Protein AF-A0A1Y2HEI2-F1 (afdb_monomer_lite)

Organism: NCBI:txid765915

Secondary structure (DSSP, 8-state):
-BTT-EEEEE---TTS----S-EEEEEEETTT--EEEEEEES-SHHHHSEEEEEPPSS-EEEEEEEEEEEE-TT-TTS-EEEEEEEEEEEB----------------PPPPPPPPPPPPPPPPPP-------------------TT---TTSSGGGS---TT-EEEPGGGSEEEEE-TTS-EEEEEPPTTEEEEEETTEEEEEE-

Sequence (205 aa):
MQAGSSVTLGFEIGNGARHVGPCTAQLVDLSTGRTQDIGSEADCVNKRDAMTVKLPSQTCTNCVIKVKVTATHLGASNPEFYDSCMDVNISGGSGGGNGGGNGGGGSNPAPAPPTAPTPTQQPPANPGRQARPTPTNAAPQRPGRDQLDGSNGDANGPCQVGQMKCGPGGNSILMCDPSNKFVSIPTAGGTKCVPNGNSVAINSA

Radius of gyration: 26.56 Å; chains: 1; bounding box: 42×46×87 Å

pLDDT: mean 77.69, std 18.61, range [39.88, 98.25]

Foldseek 3Di:
DEAQDKDKDAADPPPPDQQFAKKWKWKAQPVVRDIDTFDIDGGCRVPHSIDIGTHHLDWGAWIKIKMWGFRQPVHPVDTDIDIDIDTDTYDHRPPDPPDDDDDDDDDDPDDDPDDPPDPDPDDPDPPDPPPPPDPPPPDPDPQPPPQPQLCDDCQAPFADAQQWHAHPPQQWIWGQHPVRGTDTHGDPPQWGFDDDRRDTDIDRD

Structure (mmCIF, N/CA/C/O backbone):
data_AF-A0A1Y2HEI2-F1
#
_entry.id   AF-A0A1Y2HEI2-F1
#
loop_
_atom_site.group_PDB
_atom_site.id
_atom_site.type_symbol
_atom_site.label_atom_id
_atom_site.label_alt_id
_atom_site.label_comp_id
_atom_site.label_asym_id
_atom_site.label_entity_id
_atom_site.label_seq_id
_atom_site.pdbx_PDB_ins_code
_atom_site.Cartn_x
_atom_site.Cartn_y
_atom_site.Cartn_z
_atom_site.occupancy
_atom_site.B_iso_or_equiv
_atom_site.auth_seq_id
_atom_site.auth_comp_id
_atom_site.auth_asym_id
_atom_site.auth_atom_id
_atom_site.pdbx_PDB_model_num
ATOM 1 N N . MET A 1 1 ? -6.653 -6.516 14.518 1.00 92.12 1 MET A N 1
ATOM 2 C CA . MET A 1 1 ? -5.386 -5.957 15.044 1.00 92.12 1 MET A CA 1
ATOM 3 C C . MET A 1 1 ? -5.665 -5.164 16.310 1.00 92.12 1 MET A C 1
ATOM 5 O O . MET A 1 1 ? -6.792 -4.718 16.477 1.00 92.12 1 MET A O 1
ATOM 9 N N . GLN A 1 2 ? -4.690 -5.014 17.211 1.00 94.00 2 GLN A N 1
ATOM 10 C CA . GLN A 1 2 ? -4.893 -4.301 18.478 1.00 94.00 2 GLN A CA 1
ATOM 11 C C . GLN A 1 2 ? -4.412 -2.848 18.377 1.00 94.00 2 GLN A C 1
ATOM 13 O O . GLN A 1 2 ? -3.333 -2.581 17.847 1.00 94.00 2 GLN A O 1
ATOM 18 N N . ALA A 1 3 ? -5.196 -1.908 18.891 1.00 94.88 3 ALA A N 1
ATOM 19 C CA . ALA A 1 3 ? -4.820 -0.503 18.950 1.00 94.88 3 ALA A CA 1
ATOM 20 C C . ALA A 1 3 ? -3.524 -0.310 19.761 1.00 94.88 3 ALA A C 1
ATOM 22 O O . ALA A 1 3 ? -3.296 -0.986 20.764 1.00 94.88 3 ALA A O 1
ATOM 23 N N . GLY A 1 4 ? -2.651 0.591 19.309 1.00 93.56 4 GLY A N 1
ATOM 24 C CA . GLY A 1 4 ? -1.355 0.872 19.936 1.00 93.56 4 GLY A CA 1
ATOM 25 C C . GLY A 1 4 ? -0.272 -0.194 19.721 1.00 93.56 4 GLY A C 1
ATOM 26 O O . GLY A 1 4 ? 0.878 0.040 20.101 1.00 93.56 4 GLY A O 1
ATOM 27 N N . SER A 1 5 ? -0.610 -1.342 19.120 1.00 94.94 5 SER A N 1
ATOM 28 C CA . SER A 1 5 ? 0.351 -2.412 18.829 1.00 94.94 5 SER A CA 1
ATOM 29 C C . SER A 1 5 ? 1.255 -2.075 17.638 1.00 94.94 5 SER A C 1
ATOM 31 O O . SER A 1 5 ? 0.950 -1.199 16.829 1.00 94.94 5 SER A O 1
ATOM 33 N N . SER A 1 6 ? 2.392 -2.768 17.541 1.00 96.50 6 SER A N 1
ATOM 34 C CA . SER A 1 6 ? 3.245 -2.734 16.348 1.00 96.50 6 SER A CA 1
ATOM 35 C C . SER A 1 6 ? 2.937 -3.928 15.453 1.00 96.50 6 SER A C 1
ATOM 37 O O . SER A 1 6 ? 2.730 -5.033 15.954 1.00 96.50 6 SER A O 1
ATOM 39 N N . VAL A 1 7 ? 2.919 -3.707 14.142 1.00 95.31 7 VAL A N 1
ATOM 40 C CA . VAL A 1 7 ? 2.633 -4.736 13.138 1.00 95.31 7 VAL A CA 1
ATOM 41 C C . VAL A 1 7 ? 3.706 -4.687 12.064 1.00 95.31 7 VAL A C 1
ATOM 43 O O . VAL A 1 7 ? 4.100 -3.607 11.631 1.00 95.31 7 VAL A O 1
ATOM 46 N N . THR A 1 8 ? 4.181 -5.852 11.635 1.00 95.12 8 THR A N 1
ATOM 47 C CA . THR A 1 8 ? 5.112 -5.972 10.513 1.00 95.12 8 THR A CA 1
ATOM 48 C C . THR A 1 8 ? 4.333 -6.240 9.231 1.00 95.12 8 THR A C 1
ATOM 50 O O . THR A 1 8 ? 3.602 -7.223 9.139 1.00 95.12 8 THR A O 1
ATOM 53 N N . LEU A 1 9 ? 4.485 -5.350 8.256 1.00 92.62 9 LEU A N 1
ATOM 54 C CA . LEU A 1 9 ? 3.917 -5.449 6.919 1.00 92.62 9 LEU A CA 1
ATOM 55 C C . LEU A 1 9 ? 4.975 -6.083 6.019 1.00 92.62 9 LEU A C 1
ATOM 57 O O . LEU A 1 9 ? 6.057 -5.518 5.888 1.00 92.62 9 LEU A O 1
ATOM 61 N N . GLY A 1 10 ? 4.690 -7.260 5.467 1.00 90.19 10 GLY A N 1
ATOM 62 C CA . GLY A 1 10 ? 5.556 -7.919 4.489 1.00 90.19 10 GLY A CA 1
ATOM 63 C C . GLY A 1 10 ? 5.216 -7.477 3.070 1.00 90.19 10 GLY A C 1
ATOM 64 O O . GLY A 1 10 ? 4.048 -7.225 2.764 1.00 90.19 10 GLY A O 1
ATOM 65 N N . PHE A 1 11 ? 6.227 -7.405 2.213 1.00 82.44 11 PHE A N 1
ATOM 66 C CA . PHE A 1 11 ? 6.099 -7.026 0.812 1.00 82.44 11 PHE A CA 1
ATOM 67 C C . PHE A 1 11 ? 6.675 -8.125 -0.073 1.00 82.44 11 PHE A C 1
ATOM 69 O O . PHE A 1 11 ? 7.705 -8.712 0.237 1.00 82.44 11 PHE A O 1
ATOM 76 N N . GLU A 1 12 ? 6.031 -8.368 -1.207 1.00 83.25 12 GLU A N 1
ATOM 77 C CA . GLU A 1 12 ? 6.597 -9.169 -2.286 1.00 83.25 12 GLU A CA 1
ATOM 78 C C . GLU A 1 12 ? 6.472 -8.359 -3.572 1.00 83.25 12 GLU A C 1
ATOM 80 O O . GLU A 1 12 ? 5.366 -8.029 -4.001 1.00 83.25 12 GLU A O 1
ATOM 85 N N . ILE A 1 13 ? 7.606 -8.009 -4.179 1.00 78.50 13 ILE A N 1
ATOM 86 C CA . ILE A 1 13 ? 7.626 -7.312 -5.466 1.00 78.50 13 ILE A CA 1
ATOM 87 C C . ILE A 1 13 ? 8.076 -8.330 -6.518 1.00 78.50 13 ILE A C 1
ATOM 89 O O . ILE A 1 13 ? 9.247 -8.699 -6.612 1.00 78.50 13 ILE A O 1
ATOM 93 N N . GLY A 1 14 ? 7.090 -8.858 -7.249 1.00 65.56 14 GLY A N 1
ATOM 94 C CA . GLY A 1 14 ? 7.108 -10.164 -7.924 1.00 65.56 14 GLY A CA 1
ATOM 95 C C . GLY A 1 14 ? 8.047 -10.364 -9.120 1.00 65.56 14 GLY A C 1
ATOM 96 O O . GLY A 1 14 ? 7.835 -11.295 -9.892 1.00 65.56 14 GLY A O 1
ATOM 97 N N . ASN A 1 15 ? 9.072 -9.534 -9.315 1.00 71.62 15 ASN A N 1
ATOM 98 C CA . ASN A 1 15 ? 10.046 -9.707 -10.401 1.00 71.62 15 ASN A CA 1
ATOM 99 C C . ASN A 1 15 ? 11.456 -10.092 -9.918 1.00 71.62 15 ASN A C 1
ATOM 101 O O . ASN A 1 15 ? 12.364 -10.216 -10.739 1.00 71.62 15 ASN A O 1
ATOM 105 N N . GLY A 1 16 ? 11.661 -10.262 -8.605 1.00 70.75 16 GLY A N 1
ATOM 106 C CA . GLY A 1 16 ? 12.977 -10.560 -8.028 1.00 70.75 16 GLY A CA 1
ATOM 107 C C . GLY A 1 16 ? 13.996 -9.421 -8.167 1.00 70.75 16 GLY A C 1
ATOM 108 O O . GLY A 1 16 ? 15.160 -9.596 -7.802 1.00 70.75 16 GLY A O 1
ATOM 109 N N . ALA A 1 17 ? 13.583 -8.258 -8.682 1.00 77.81 17 ALA A N 1
ATOM 110 C CA . ALA A 1 17 ? 14.411 -7.066 -8.721 1.00 77.81 17 ALA A CA 1
ATOM 111 C C . ALA A 1 17 ? 14.367 -6.351 -7.366 1.00 77.81 17 ALA A C 1
ATOM 113 O O . ALA A 1 17 ? 13.370 -6.378 -6.643 1.00 77.81 17 ALA A O 1
ATOM 114 N N . ARG A 1 18 ? 15.473 -5.691 -7.015 1.00 81.75 18 ARG A N 1
ATOM 115 C CA . ARG A 1 18 ? 15.560 -4.889 -5.793 1.00 81.75 18 ARG A CA 1
ATOM 116 C C . ARG A 1 18 ? 14.990 -3.499 -6.041 1.00 81.75 18 ARG A C 1
ATOM 118 O O . ARG A 1 18 ? 15.674 -2.616 -6.553 1.00 81.75 18 ARG A O 1
ATOM 125 N N . HIS A 1 19 ? 13.749 -3.306 -5.622 1.00 87.38 19 HIS A N 1
ATOM 126 C CA . HIS A 1 19 ? 13.023 -2.038 -5.713 1.00 87.38 19 HIS A CA 1
ATOM 127 C C . HIS A 1 19 ? 13.369 -1.104 -4.562 1.00 87.38 19 HIS A C 1
ATOM 129 O O . HIS A 1 19 ? 12.552 -0.808 -3.696 1.00 87.38 19 HIS A O 1
ATOM 135 N N . VAL A 1 20 ? 14.628 -0.677 -4.534 1.00 88.56 20 VAL A N 1
ATOM 136 C CA . VAL A 1 20 ? 15.168 0.134 -3.440 1.00 88.56 20 VAL A CA 1
ATOM 137 C C . VAL A 1 20 ? 14.554 1.531 -3.458 1.00 88.56 20 VAL A C 1
ATOM 139 O O . VAL A 1 20 ? 14.492 2.176 -4.510 1.00 88.56 20 VAL A O 1
ATOM 142 N N . GLY A 1 21 ? 14.109 2.005 -2.298 1.00 89.88 21 GLY A N 1
ATOM 143 C CA . GLY A 1 21 ? 13.563 3.349 -2.154 1.00 89.88 21 GLY A CA 1
ATOM 144 C C . GLY A 1 21 ? 12.663 3.524 -0.932 1.00 89.88 21 GLY A C 1
ATOM 145 O O . GLY A 1 21 ? 12.351 2.549 -0.240 1.00 89.88 21 GLY A O 1
ATOM 146 N N . PRO A 1 22 ? 12.258 4.773 -0.640 1.00 93.50 22 PRO A N 1
ATOM 147 C CA . PRO A 1 22 ? 11.463 5.078 0.534 1.00 93.50 22 PRO A CA 1
ATOM 148 C C . PRO A 1 22 ? 10.070 4.471 0.446 1.00 93.50 22 PRO A C 1
ATOM 150 O O . PRO A 1 22 ? 9.469 4.360 -0.629 1.00 93.50 22 PRO A O 1
ATOM 153 N N . CYS A 1 23 ? 9.527 4.157 1.615 1.00 93.94 23 CYS A N 1
ATOM 154 C CA . CYS A 1 23 ? 8.161 3.700 1.746 1.00 93.94 23 CYS A CA 1
ATOM 155 C C . CYS A 1 23 ? 7.449 4.332 2.931 1.00 93.94 23 CYS A C 1
ATOM 157 O O . CYS A 1 23 ? 8.047 4.691 3.950 1.00 93.94 23 CYS A O 1
ATOM 159 N N . THR A 1 24 ? 6.142 4.481 2.768 1.00 97.19 24 THR A N 1
ATOM 160 C CA . THR A 1 24 ? 5.248 5.068 3.759 1.00 97.19 24 THR A CA 1
ATOM 161 C C . THR A 1 24 ? 4.041 4.171 3.954 1.00 97.19 24 THR A C 1
ATOM 163 O O . THR A 1 24 ? 3.585 3.501 3.027 1.00 97.19 24 THR A O 1
ATOM 166 N N . ALA A 1 25 ? 3.522 4.166 5.175 1.00 97.62 25 ALA A N 1
ATOM 167 C CA . ALA A 1 25 ? 2.299 3.472 5.525 1.00 97.62 25 ALA A CA 1
ATOM 168 C C . ALA A 1 25 ? 1.323 4.458 6.162 1.00 97.62 25 ALA A C 1
ATOM 170 O O . ALA A 1 25 ? 1.680 5.204 7.079 1.00 97.62 25 ALA A O 1
ATOM 171 N N . GLN A 1 26 ? 0.084 4.433 5.688 1.00 98.25 26 GLN A N 1
ATOM 172 C CA . GLN A 1 26 ? -1.004 5.277 6.157 1.00 98.25 26 GLN A CA 1
ATOM 173 C C . GLN A 1 26 ? -2.185 4.410 6.572 1.00 98.25 26 GLN A C 1
ATOM 175 O O . GLN A 1 26 ? -2.515 3.441 5.894 1.00 98.25 26 GLN A O 1
ATOM 180 N N . LEU A 1 27 ? -2.843 4.772 7.665 1.00 97.81 27 LEU A N 1
ATOM 181 C CA . LEU A 1 27 ? -4.156 4.258 8.017 1.00 97.81 27 LEU A CA 1
ATOM 182 C C . LEU A 1 27 ? -5.216 5.215 7.473 1.00 97.81 27 LEU A C 1
ATOM 184 O O . LEU A 1 27 ? -5.178 6.410 7.766 1.00 97.81 27 LEU A O 1
ATOM 188 N N . VAL A 1 28 ? -6.162 4.687 6.709 1.00 97.88 28 VAL A N 1
ATOM 189 C CA . VAL A 1 28 ? -7.292 5.421 6.142 1.00 97.88 28 VAL A CA 1
ATOM 190 C C . VAL A 1 28 ? -8.569 4.895 6.780 1.00 97.88 28 VAL A C 1
ATOM 192 O O . VAL A 1 28 ? -8.894 3.722 6.621 1.00 97.88 28 VAL A O 1
ATOM 195 N N . ASP A 1 29 ? -9.294 5.747 7.494 1.00 96.38 29 ASP A N 1
ATOM 196 C CA . ASP A 1 29 ? -10.636 5.443 7.991 1.00 96.38 29 ASP A CA 1
ATOM 197 C C . ASP A 1 29 ? -11.652 5.719 6.882 1.00 96.38 29 ASP A C 1
ATOM 199 O O . ASP A 1 29 ? -11.895 6.872 6.518 1.00 96.38 29 ASP A O 1
ATOM 203 N N . LEU A 1 30 ? -12.254 4.659 6.341 1.00 94.94 30 LEU A N 1
ATOM 204 C CA . LEU A 1 30 ? -13.176 4.762 5.211 1.00 94.94 30 LEU A CA 1
ATOM 205 C C . LEU A 1 30 ? -14.514 5.407 5.589 1.00 94.94 30 LEU A C 1
ATOM 207 O O . LEU A 1 30 ? -15.228 5.883 4.709 1.00 94.94 30 LEU A O 1
ATOM 211 N N . SER A 1 31 ? -14.865 5.439 6.877 1.00 94.06 31 SER A N 1
ATOM 212 C CA . SER A 1 31 ? -16.112 6.059 7.338 1.00 94.06 31 SER A CA 1
ATOM 213 C C . SER A 1 31 ? -16.012 7.581 7.422 1.00 94.06 31 SER A C 1
ATOM 215 O O . SER A 1 31 ? -16.990 8.282 7.169 1.00 94.06 31 SER A O 1
ATOM 217 N N . THR A 1 32 ? -14.824 8.095 7.748 1.00 94.75 32 THR A N 1
ATOM 218 C CA . THR A 1 32 ? -14.583 9.534 7.928 1.00 94.75 32 THR A CA 1
ATOM 219 C C . THR A 1 32 ? -13.730 10.154 6.822 1.00 94.75 32 THR A C 1
ATOM 221 O O . THR A 1 32 ? -13.628 11.378 6.747 1.00 94.75 32 THR A O 1
ATOM 224 N N . GLY A 1 33 ? -13.085 9.339 5.982 1.00 94.12 33 GLY A N 1
ATOM 225 C CA . GLY A 1 33 ? -12.102 9.774 4.986 1.00 94.12 33 GLY A CA 1
ATOM 226 C C . GLY A 1 33 ? -10.779 10.256 5.593 1.00 94.12 33 GLY A C 1
ATOM 227 O O . GLY A 1 33 ? -9.919 10.776 4.879 1.00 94.12 33 GLY A O 1
ATOM 228 N N . ARG A 1 34 ? -10.593 10.124 6.913 1.00 95.38 34 ARG A N 1
ATOM 229 C CA . ARG A 1 34 ? -9.382 10.590 7.594 1.00 95.38 34 ARG A CA 1
ATOM 230 C C . ARG A 1 34 ? -8.211 9.673 7.280 1.00 95.38 34 ARG A C 1
ATOM 232 O O . ARG A 1 34 ? -8.332 8.455 7.329 1.00 95.38 34 ARG A O 1
ATOM 239 N N . THR A 1 35 ? -7.059 10.283 7.026 1.00 97.38 35 THR A N 1
ATOM 240 C CA . THR A 1 35 ? -5.793 9.581 6.807 1.00 97.38 35 THR A CA 1
ATOM 241 C C . THR A 1 35 ? -4.815 9.927 7.923 1.00 97.38 35 THR A C 1
ATOM 243 O O . THR A 1 35 ? -4.758 11.076 8.367 1.00 97.38 35 THR A O 1
ATOM 246 N N . GLN A 1 36 ? -4.054 8.939 8.381 1.00 97.19 36 GLN A N 1
ATOM 247 C CA . GLN A 1 36 ? -3.021 9.094 9.396 1.00 97.19 36 GLN A CA 1
ATOM 248 C C . GLN A 1 36 ? -1.764 8.324 8.993 1.00 97.19 36 GLN A C 1
ATOM 250 O O . GLN A 1 36 ? -1.833 7.125 8.741 1.00 97.19 36 GLN A O 1
ATOM 255 N N . ASP A 1 37 ? -0.607 8.982 9.007 1.00 97.69 37 ASP A N 1
ATOM 256 C CA . ASP A 1 37 ? 0.677 8.305 8.827 1.00 97.69 37 ASP A CA 1
ATOM 257 C C . ASP A 1 37 ? 0.976 7.410 10.040 1.00 97.69 37 ASP A C 1
ATOM 259 O O . ASP A 1 37 ? 0.932 7.856 11.191 1.00 97.69 37 ASP A O 1
ATOM 263 N N . ILE A 1 38 ? 1.272 6.136 9.781 1.00 97.19 38 ILE A N 1
ATOM 264 C CA . ILE A 1 38 ? 1.560 5.121 10.813 1.00 97.19 38 ILE A CA 1
ATOM 265 C C . ILE A 1 38 ? 2.993 4.580 10.734 1.00 97.19 38 ILE A C 1
ATOM 267 O O . ILE A 1 38 ? 3.427 3.818 11.603 1.00 97.19 38 ILE A O 1
ATOM 271 N N . GLY A 1 39 ? 3.750 4.996 9.718 1.00 96.44 39 GLY A N 1
ATOM 272 C CA . GLY A 1 39 ? 5.181 4.752 9.631 1.00 96.44 39 GLY A CA 1
ATOM 273 C C . GLY A 1 39 ? 5.790 5.220 8.315 1.00 96.44 39 GLY A C 1
ATOM 274 O O . GLY A 1 39 ? 5.103 5.383 7.305 1.00 96.44 39 GLY A O 1
ATOM 275 N N . SER A 1 40 ? 7.109 5.376 8.327 1.00 96.00 40 SER A N 1
ATOM 276 C CA . SER A 1 40 ? 7.923 5.620 7.137 1.00 96.00 40 SER A CA 1
ATOM 277 C C . SER A 1 40 ? 9.294 4.980 7.302 1.00 96.00 40 SER A C 1
ATOM 279 O O . SER A 1 40 ? 9.884 5.073 8.381 1.00 96.00 40 SER A O 1
ATOM 281 N N . GLU A 1 41 ? 9.832 4.406 6.234 1.00 93.75 41 GLU A N 1
ATOM 282 C CA . GLU A 1 41 ? 11.221 3.959 6.173 1.00 93.75 41 GLU A CA 1
ATOM 283 C C . GLU A 1 41 ? 11.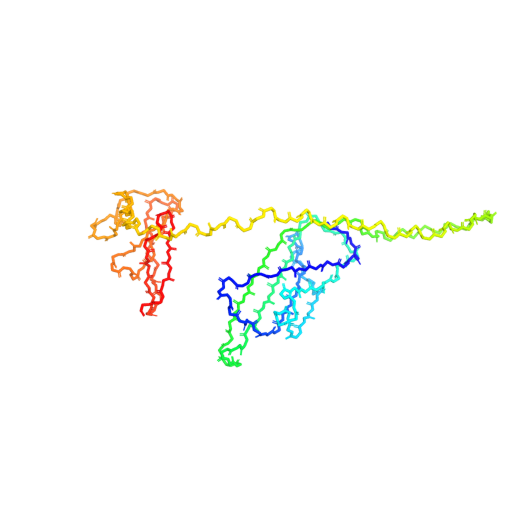901 4.526 4.928 1.00 93.75 41 GLU A C 1
ATOM 285 O O . GLU A 1 41 ? 11.290 4.658 3.870 1.00 93.75 41 GLU A O 1
ATOM 290 N N . ALA A 1 42 ? 13.190 4.852 5.046 1.00 92.12 42 ALA A N 1
ATOM 291 C CA . ALA A 1 42 ? 13.982 5.300 3.901 1.00 92.12 42 ALA A CA 1
ATOM 292 C C . ALA A 1 42 ? 14.201 4.181 2.868 1.00 92.12 42 ALA A C 1
ATOM 294 O O . ALA A 1 42 ? 14.455 4.479 1.706 1.00 92.12 42 ALA A O 1
ATOM 295 N N . ASP A 1 43 ? 14.124 2.917 3.305 1.00 89.56 43 ASP A N 1
ATOM 296 C CA . ASP A 1 43 ? 14.307 1.733 2.468 1.00 89.56 43 ASP A CA 1
ATOM 297 C C . ASP A 1 43 ? 13.771 0.469 3.167 1.00 89.56 43 ASP A C 1
ATOM 299 O O . ASP A 1 43 ? 14.475 -0.139 3.982 1.00 89.56 43 ASP A O 1
ATOM 303 N N . CYS A 1 44 ? 12.522 0.082 2.885 1.00 84.56 44 CYS A N 1
ATOM 304 C CA . CYS A 1 44 ? 11.933 -1.147 3.445 1.00 84.56 44 CYS A CA 1
ATOM 305 C C . CYS A 1 44 ? 12.153 -2.395 2.582 1.00 84.56 44 CYS A C 1
ATOM 307 O O . CYS A 1 44 ? 11.914 -3.508 3.055 1.00 84.56 44 CYS A O 1
ATOM 309 N N . VAL A 1 45 ? 12.642 -2.239 1.349 1.00 82.94 45 VAL A N 1
ATOM 310 C CA . VAL A 1 45 ? 12.894 -3.373 0.448 1.00 82.94 45 VAL A CA 1
ATOM 311 C C . VAL A 1 45 ? 14.284 -3.952 0.714 1.00 82.94 45 VAL A C 1
ATOM 313 O O . VAL A 1 45 ? 14.419 -5.147 0.951 1.00 82.94 45 VAL A O 1
ATOM 316 N N . ASN A 1 46 ? 15.335 -3.128 0.826 1.00 75.50 46 ASN A N 1
ATOM 317 C CA . ASN A 1 46 ? 16.686 -3.664 1.053 1.00 75.50 46 ASN A CA 1
ATOM 318 C C . ASN A 1 46 ? 16.892 -4.304 2.425 1.00 75.50 46 ASN A C 1
ATOM 320 O O . ASN A 1 46 ? 17.818 -5.104 2.584 1.00 75.50 46 ASN A O 1
ATOM 324 N N . LYS A 1 47 ? 16.109 -3.908 3.434 1.00 68.00 47 LYS A N 1
ATOM 325 C CA . LYS A 1 47 ? 16.340 -4.375 4.799 1.00 68.00 47 LYS A CA 1
ATOM 326 C C . LYS A 1 47 ? 15.812 -5.783 5.011 1.00 68.00 47 LYS A C 1
ATOM 328 O O . LYS A 1 47 ? 16.570 -6.598 5.536 1.00 68.00 47 LYS A O 1
ATOM 333 N N . ARG A 1 48 ? 14.537 -6.047 4.697 1.00 70.19 48 ARG A N 1
ATOM 334 C CA . ARG A 1 48 ? 13.845 -7.301 5.067 1.00 70.19 48 ARG A CA 1
ATOM 335 C C . ARG A 1 48 ? 12.612 -7.631 4.215 1.00 70.19 48 ARG A C 1
ATOM 337 O O . ARG A 1 48 ? 11.839 -8.478 4.650 1.00 70.19 48 ARG A O 1
ATOM 344 N N . ASP A 1 49 ? 12.384 -6.937 3.096 1.00 82.25 49 ASP A N 1
ATOM 345 C CA . ASP A 1 49 ? 11.096 -6.976 2.379 1.00 82.25 49 ASP A CA 1
ATOM 346 C C . ASP A 1 49 ? 9.901 -6.768 3.332 1.00 82.25 49 ASP A C 1
ATOM 348 O O . ASP A 1 49 ? 8.846 -7.389 3.218 1.00 82.25 49 ASP A O 1
ATOM 352 N N . ALA A 1 50 ? 10.099 -5.931 4.355 1.00 88.56 50 ALA A N 1
ATOM 353 C CA . ALA A 1 50 ? 9.139 -5.737 5.425 1.00 88.56 50 ALA A CA 1
ATOM 354 C C . ALA A 1 50 ? 9.357 -4.408 6.150 1.00 88.56 50 ALA A C 1
ATOM 356 O O . ALA A 1 50 ? 10.485 -3.930 6.273 1.00 88.56 50 ALA A O 1
ATOM 357 N N . MET A 1 51 ? 8.274 -3.855 6.691 1.00 91.25 51 MET A N 1
ATOM 358 C CA . MET A 1 51 ? 8.254 -2.604 7.451 1.00 91.25 51 MET A CA 1
ATOM 359 C C . MET A 1 51 ? 7.448 -2.791 8.729 1.00 91.25 51 MET A C 1
ATOM 361 O O . MET A 1 51 ? 6.343 -3.330 8.695 1.00 91.25 51 MET A O 1
ATOM 365 N N . THR A 1 52 ? 7.969 -2.329 9.865 1.00 93.75 52 THR A N 1
ATOM 366 C CA . THR A 1 52 ? 7.203 -2.349 11.123 1.00 93.75 52 THR A CA 1
ATOM 367 C C . THR A 1 52 ? 6.548 -0.998 11.367 1.00 93.75 52 THR A C 1
ATOM 369 O O . THR A 1 52 ? 7.225 0.024 11.432 1.00 93.75 52 THR A O 1
ATOM 372 N N . VAL A 1 53 ? 5.228 -0.997 11.535 1.00 95.81 53 VAL A N 1
ATOM 373 C CA . VAL A 1 53 ? 4.416 0.203 11.770 1.00 95.81 53 VAL A CA 1
ATOM 374 C C . VAL A 1 53 ? 3.768 0.152 13.144 1.00 95.81 53 VAL A C 1
ATOM 376 O O . VAL A 1 53 ? 3.436 -0.928 13.638 1.00 95.81 53 VAL A O 1
ATOM 379 N N . LYS A 1 54 ? 3.555 1.317 13.762 1.00 96.06 54 LYS A N 1
ATOM 380 C CA . LYS A 1 54 ? 2.820 1.417 15.027 1.00 96.06 54 LYS A CA 1
ATOM 381 C C . LYS A 1 54 ? 1.389 1.843 14.740 1.00 96.06 54 LYS A C 1
ATOM 383 O O . LYS A 1 54 ? 1.152 2.937 14.234 1.00 96.06 54 LYS A O 1
ATOM 388 N N . LEU A 1 55 ? 0.434 0.988 15.091 1.00 95.88 55 LEU A N 1
ATOM 389 C CA . LEU A 1 55 ? -0.977 1.311 14.952 1.00 95.88 55 LEU A CA 1
ATOM 390 C C . LEU A 1 55 ? -1.381 2.392 15.963 1.00 95.88 55 LEU A C 1
ATOM 392 O O . LEU A 1 55 ? -0.883 2.398 17.096 1.00 95.88 55 LEU A O 1
ATOM 396 N N . PRO A 1 56 ? -2.305 3.291 15.593 1.00 94.12 56 PRO A N 1
ATOM 397 C CA . PRO A 1 56 ? -2.841 4.260 16.531 1.00 94.12 56 PRO A CA 1
ATOM 398 C C . PRO A 1 56 ? -3.540 3.582 17.712 1.00 94.12 56 PRO A C 1
ATOM 400 O O . PRO A 1 56 ? -3.991 2.440 17.629 1.00 94.12 56 PRO A O 1
ATOM 403 N N . SER A 1 57 ? -3.676 4.313 18.819 1.00 93.19 57 SER A N 1
ATOM 404 C CA . SER A 1 57 ? -4.454 3.873 19.983 1.00 93.19 57 SER A CA 1
ATOM 405 C C . SER A 1 57 ? -5.972 3.956 19.772 1.00 93.19 57 SER A C 1
ATOM 407 O O . SER A 1 57 ? -6.722 3.529 20.646 1.00 93.19 57 SER A O 1
ATOM 409 N N . GLN A 1 58 ? -6.439 4.486 18.637 1.00 88.38 58 GLN A N 1
ATOM 410 C CA . GLN A 1 58 ? -7.859 4.530 18.295 1.00 88.38 58 GLN A CA 1
ATOM 411 C C . GLN A 1 58 ? -8.330 3.204 17.682 1.00 88.38 58 GLN A C 1
ATOM 413 O O . GLN A 1 58 ? -7.588 2.528 16.970 1.00 88.38 58 GLN A O 1
ATOM 418 N N . THR A 1 59 ? -9.584 2.837 17.947 1.00 91.00 59 THR A N 1
ATOM 419 C CA . THR A 1 59 ? -10.251 1.728 17.255 1.00 91.00 59 THR A CA 1
ATOM 420 C C . THR A 1 59 ? -10.698 2.144 15.863 1.00 91.00 59 THR A C 1
ATOM 422 O O . THR A 1 59 ? -11.128 3.280 15.673 1.00 91.00 59 THR A O 1
ATOM 425 N N . CYS A 1 60 ? -10.689 1.203 14.926 1.00 90.44 60 CYS A N 1
ATOM 426 C CA . CYS A 1 60 ? -11.260 1.393 13.603 1.00 90.44 60 CYS A CA 1
ATOM 427 C C . CYS A 1 60 ? -11.863 0.093 13.069 1.00 90.44 60 CYS A C 1
ATOM 429 O O . CYS A 1 60 ? -11.180 -0.926 13.019 1.00 90.44 60 CYS A O 1
ATOM 431 N N . THR A 1 61 ? -13.129 0.127 12.660 1.00 92.75 61 THR A N 1
ATOM 432 C CA . THR A 1 61 ? -13.881 -1.056 12.195 1.00 92.75 61 THR A CA 1
ATOM 433 C C . THR A 1 61 ? -14.009 -1.134 10.673 1.00 92.75 61 THR A C 1
ATOM 435 O O . THR A 1 61 ? -14.565 -2.094 10.158 1.00 92.75 61 THR A O 1
ATOM 438 N N . ASN A 1 62 ? -13.570 -0.098 9.957 1.00 94.88 62 ASN A N 1
ATOM 439 C CA . ASN A 1 62 ? -13.594 -0.041 8.499 1.00 94.88 62 ASN A CA 1
ATOM 440 C C . ASN A 1 62 ? -12.416 0.812 8.013 1.00 94.88 62 ASN A C 1
ATOM 442 O O . ASN A 1 62 ? -12.590 1.944 7.557 1.00 94.88 62 ASN A O 1
ATOM 446 N N . CYS A 1 63 ? -11.205 0.300 8.231 1.00 97.25 63 CYS A N 1
ATOM 447 C CA . CYS A 1 63 ? -9.977 0.985 7.861 1.00 97.25 63 CYS A CA 1
ATOM 448 C C . CYS A 1 63 ? -9.219 0.241 6.773 1.00 97.25 63 CYS A C 1
ATOM 450 O O . CYS A 1 63 ? -9.302 -0.978 6.662 1.00 97.25 63 CYS A O 1
ATOM 452 N N . VAL A 1 64 ? -8.383 0.985 6.059 1.00 97.94 64 VAL A N 1
ATOM 453 C CA . VAL A 1 64 ? -7.394 0.453 5.127 1.00 97.94 64 VAL A CA 1
ATOM 454 C C . VAL A 1 64 ? -6.009 0.885 5.577 1.00 97.94 64 VAL A C 1
ATOM 456 O O . VAL A 1 64 ? -5.785 2.062 5.854 1.00 97.94 64 VAL A O 1
ATOM 459 N N . ILE A 1 65 ? -5.059 -0.043 5.629 1.00 97.62 65 ILE A N 1
ATOM 460 C CA . ILE A 1 65 ? -3.641 0.317 5.633 1.00 97.62 65 ILE A CA 1
ATOM 461 C C . ILE A 1 65 ? -3.200 0.441 4.181 1.00 97.62 65 ILE A C 1
ATOM 463 O O . ILE A 1 65 ? -3.167 -0.551 3.453 1.00 97.62 65 ILE A O 1
ATOM 467 N N . LYS A 1 66 ? -2.862 1.661 3.771 1.00 97.44 66 LYS A N 1
ATOM 468 C CA . LYS A 1 66 ? -2.246 1.955 2.482 1.00 97.44 66 LYS A CA 1
ATOM 469 C C . LYS A 1 66 ? -0.733 1.979 2.652 1.00 97.44 66 LYS A C 1
ATOM 471 O O . LYS A 1 66 ? -0.220 2.767 3.443 1.00 97.44 66 LYS A O 1
ATOM 476 N N . VAL A 1 67 ? -0.023 1.163 1.885 1.00 95.75 67 VAL A N 1
ATOM 477 C CA . VAL A 1 67 ? 1.436 1.215 1.778 1.00 95.75 67 VAL A CA 1
ATOM 478 C C . VAL A 1 67 ? 1.819 1.728 0.403 1.00 95.75 67 VAL A C 1
ATOM 480 O O . VAL A 1 67 ? 1.247 1.302 -0.600 1.00 95.75 67 VAL A O 1
ATOM 483 N N . LYS A 1 68 ? 2.794 2.633 0.374 1.00 95.31 68 LYS A N 1
ATOM 484 C CA . LYS A 1 68 ? 3.403 3.160 -0.841 1.00 95.31 68 LYS A CA 1
ATOM 485 C C . LYS A 1 68 ? 4.902 2.909 -0.813 1.00 95.31 68 LYS A C 1
ATOM 487 O O . LYS A 1 68 ? 5.552 3.242 0.175 1.00 95.31 68 LYS A O 1
ATOM 492 N N . VAL A 1 69 ? 5.450 2.398 -1.908 1.00 93.31 69 VAL A N 1
ATOM 493 C CA . VAL A 1 69 ? 6.892 2.286 -2.160 1.00 93.31 69 VAL A CA 1
ATOM 494 C C . VAL A 1 69 ? 7.227 3.136 -3.379 1.00 93.31 69 VAL A C 1
ATOM 496 O O . VAL A 1 69 ? 6.569 3.041 -4.416 1.00 93.31 69 VAL A O 1
ATOM 499 N N . THR A 1 70 ? 8.237 3.992 -3.249 1.00 94.38 70 THR A N 1
ATOM 500 C CA . THR A 1 70 ? 8.777 4.784 -4.363 1.00 94.38 70 THR A CA 1
ATOM 501 C C . THR A 1 70 ? 10.161 4.251 -4.690 1.00 94.38 70 THR A C 1
ATOM 503 O O . THR A 1 70 ? 11.134 4.644 -4.054 1.00 94.38 70 THR A O 1
ATOM 506 N N . ALA A 1 71 ? 10.256 3.328 -5.642 1.00 92.50 71 ALA A N 1
ATOM 507 C CA . ALA A 1 71 ? 11.523 2.707 -5.997 1.00 92.50 71 ALA A CA 1
ATOM 508 C C . ALA A 1 71 ? 12.304 3.607 -6.961 1.00 92.50 71 ALA A C 1
ATOM 510 O O . ALA A 1 71 ? 11.805 3.995 -8.014 1.00 92.50 71 ALA A O 1
ATOM 511 N N . THR A 1 72 ? 13.548 3.932 -6.619 1.00 91.69 72 THR A N 1
ATOM 512 C CA . THR A 1 72 ? 14.395 4.859 -7.392 1.00 91.69 72 THR A CA 1
ATOM 513 C C . THR A 1 72 ? 15.588 4.158 -8.036 1.00 91.69 72 THR A C 1
ATOM 515 O O . THR A 1 72 ? 16.577 4.802 -8.384 1.00 91.69 72 THR A O 1
ATOM 518 N N . HIS A 1 73 ? 15.531 2.832 -8.181 1.00 86.06 73 HIS A N 1
ATOM 519 C CA . HIS A 1 73 ? 16.643 2.026 -8.688 1.00 86.06 73 HIS A CA 1
ATOM 520 C C . HIS A 1 73 ? 16.969 2.296 -10.171 1.00 86.06 73 HIS A C 1
ATOM 522 O O . HIS A 1 73 ? 18.099 2.073 -10.597 1.00 86.06 73 HIS A O 1
ATOM 528 N N . LEU A 1 74 ? 16.012 2.837 -10.936 1.00 87.50 74 LEU A N 1
ATOM 529 C CA . LEU A 1 74 ? 16.199 3.313 -12.313 1.00 87.50 74 LEU A CA 1
ATOM 530 C C . LEU A 1 74 ? 16.657 4.785 -12.394 1.00 87.50 74 LEU A C 1
ATOM 532 O O . LEU A 1 74 ? 16.906 5.295 -13.485 1.00 87.50 74 LEU A O 1
ATOM 536 N N . GLY A 1 75 ? 16.780 5.469 -11.252 1.00 88.50 75 GLY A N 1
ATOM 537 C CA . GLY A 1 75 ? 17.148 6.880 -11.139 1.00 88.50 75 GLY A CA 1
ATOM 538 C C . GLY A 1 75 ? 16.066 7.735 -10.470 1.00 88.50 75 GLY A C 1
ATOM 539 O O . GLY A 1 75 ? 14.876 7.436 -10.527 1.00 88.50 75 GLY A O 1
ATOM 540 N N . ALA A 1 76 ? 16.475 8.845 -9.847 1.00 88.69 76 ALA A N 1
ATOM 541 C CA . ALA A 1 76 ? 15.565 9.745 -9.126 1.00 88.69 76 ALA A CA 1
ATOM 542 C C . ALA A 1 76 ? 14.548 10.462 -10.038 1.00 88.69 76 ALA A C 1
ATOM 544 O O . ALA A 1 76 ? 13.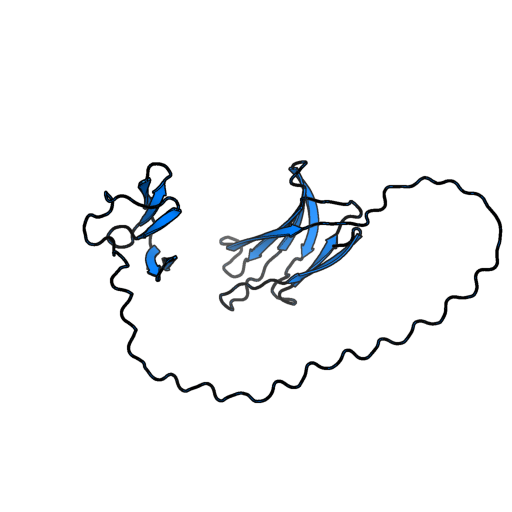486 10.868 -9.577 1.00 88.69 76 ALA A O 1
ATOM 545 N N . SER A 1 77 ? 14.867 10.618 -11.325 1.00 94.69 77 SER A N 1
ATOM 546 C CA . SER A 1 77 ? 13.990 11.225 -12.333 1.00 94.69 77 SER A CA 1
ATOM 547 C C . SER A 1 77 ? 13.022 10.237 -12.991 1.00 94.69 77 SER A C 1
ATOM 549 O O . SER A 1 77 ? 12.156 10.670 -13.744 1.00 94.69 77 SER A O 1
ATOM 551 N N . ASN A 1 78 ? 13.159 8.934 -12.726 1.00 94.44 78 ASN A N 1
ATOM 552 C CA . ASN A 1 78 ? 12.281 7.890 -13.254 1.00 94.44 78 ASN A CA 1
ATOM 553 C C . ASN A 1 78 ? 11.921 6.871 -12.155 1.00 94.44 78 ASN A C 1
ATOM 555 O O . ASN A 1 78 ? 12.348 5.716 -12.221 1.00 94.44 78 ASN A O 1
ATOM 559 N N . PRO A 1 79 ? 11.209 7.305 -11.098 1.00 94.06 79 PRO A N 1
ATOM 560 C CA . PRO A 1 79 ? 10.804 6.411 -10.025 1.00 94.06 79 PRO A CA 1
ATOM 561 C C . PRO A 1 79 ? 9.688 5.464 -10.477 1.00 94.06 79 PRO A C 1
ATOM 563 O O . PRO A 1 79 ? 8.774 5.854 -11.204 1.00 94.06 79 PRO A O 1
ATOM 566 N N . GLU A 1 80 ? 9.716 4.240 -9.965 1.00 93.00 80 GLU A N 1
ATOM 567 C CA . GLU A 1 80 ? 8.582 3.324 -10.023 1.00 93.00 80 GLU A CA 1
ATOM 568 C C . GLU A 1 80 ? 7.747 3.457 -8.747 1.00 93.00 80 GLU A C 1
ATOM 570 O O . GLU A 1 80 ? 8.279 3.610 -7.642 1.00 93.00 80 GLU A O 1
ATOM 575 N N . PHE A 1 81 ? 6.426 3.391 -8.890 1.00 93.12 81 PHE A N 1
ATOM 576 C CA . PHE A 1 81 ? 5.494 3.546 -7.779 1.00 93.12 81 PHE A CA 1
ATOM 577 C C . PHE A 1 81 ? 4.705 2.262 -7.570 1.00 93.12 81 PHE A C 1
ATOM 579 O O . PHE A 1 81 ? 4.034 1.784 -8.484 1.00 93.12 81 PHE A O 1
ATOM 586 N N . TYR A 1 82 ? 4.745 1.751 -6.344 1.00 92.38 82 TYR A N 1
ATOM 587 C CA . TYR A 1 82 ? 3.981 0.585 -5.923 1.00 92.38 82 TYR A CA 1
ATOM 588 C C . TYR A 1 82 ? 3.063 0.992 -4.780 1.00 92.38 82 TYR A C 1
ATOM 590 O O . TYR A 1 82 ? 3.535 1.444 -3.739 1.00 92.38 82 TYR A O 1
ATOM 598 N N . ASP A 1 83 ? 1.762 0.811 -4.973 1.00 94.12 83 ASP A N 1
ATOM 599 C CA . ASP A 1 83 ? 0.746 1.062 -3.957 1.00 94.12 83 ASP A CA 1
ATOM 600 C C . ASP A 1 83 ? 0.028 -0.255 -3.639 1.00 94.12 83 ASP A C 1
ATOM 602 O O . ASP A 1 83 ? -0.287 -1.049 -4.528 1.00 94.12 83 ASP A O 1
ATOM 606 N N . SER A 1 84 ? -0.238 -0.507 -2.362 1.00 94.19 84 SER A N 1
ATOM 607 C CA . SER A 1 84 ? -1.032 -1.652 -1.911 1.00 94.19 84 SER A CA 1
ATOM 608 C C . SER A 1 84 ? -1.907 -1.260 -0.732 1.00 94.19 84 SER A C 1
ATOM 610 O O . SER A 1 84 ? -1.522 -0.443 0.104 1.00 94.19 84 SER A O 1
ATOM 612 N N . CYS A 1 85 ? -3.094 -1.851 -0.672 1.00 96.25 85 CYS A N 1
ATOM 613 C CA . CYS A 1 85 ? -4.098 -1.577 0.346 1.00 96.25 85 CYS A CA 1
ATOM 614 C C . CYS A 1 85 ? -4.478 -2.882 1.044 1.00 96.25 85 CYS A C 1
ATOM 616 O O . CYS A 1 85 ? -4.650 -3.908 0.388 1.00 96.25 85 CYS A O 1
ATOM 618 N N . MET A 1 86 ? -4.620 -2.834 2.364 1.00 96.12 86 MET A N 1
ATOM 619 C CA . MET A 1 86 ? -5.091 -3.955 3.177 1.00 96.12 86 MET A CA 1
ATOM 620 C C . MET A 1 86 ? -6.265 -3.495 4.029 1.00 96.12 86 MET A C 1
ATOM 622 O O . MET A 1 86 ? -6.124 -2.512 4.754 1.00 96.12 86 MET A O 1
ATOM 626 N N . ASP A 1 87 ? -7.387 -4.209 3.976 1.00 97.19 87 ASP A N 1
ATOM 627 C CA . ASP A 1 87 ? -8.528 -3.959 4.857 1.00 97.19 87 ASP A CA 1
ATOM 628 C C . ASP A 1 87 ? -8.217 -4.427 6.278 1.00 97.19 87 ASP A C 1
ATOM 630 O O . ASP A 1 87 ? -7.676 -5.518 6.498 1.00 97.19 87 ASP A O 1
ATOM 634 N N . VAL A 1 88 ? -8.539 -3.595 7.267 1.00 96.06 88 VAL A N 1
ATOM 635 C CA . VAL A 1 88 ? -8.159 -3.834 8.655 1.00 96.06 88 VAL A CA 1
ATOM 636 C C . VAL A 1 88 ? -9.245 -3.439 9.643 1.00 96.06 88 VAL A C 1
ATOM 638 O O . VAL A 1 88 ? -9.875 -2.388 9.545 1.00 96.06 88 VAL A O 1
ATOM 641 N N . ASN A 1 89 ? -9.354 -4.263 10.686 1.00 95.88 89 ASN A N 1
ATOM 642 C CA . ASN A 1 89 ? -10.126 -3.973 11.887 1.00 95.88 89 ASN A CA 1
ATOM 643 C C . ASN A 1 89 ? -9.169 -3.817 13.073 1.00 95.88 89 ASN A C 1
ATOM 645 O O . ASN A 1 89 ? -8.451 -4.759 13.432 1.00 95.88 89 ASN A O 1
ATOM 649 N N . ILE A 1 90 ? -9.143 -2.630 13.675 1.00 95.19 90 ILE A N 1
ATOM 650 C CA . ILE A 1 90 ? -8.345 -2.270 14.849 1.00 95.19 90 ILE A CA 1
ATOM 651 C C . ILE A 1 90 ? -9.270 -2.179 16.068 1.00 95.19 90 ILE A C 1
ATOM 653 O O . ILE A 1 90 ? -10.145 -1.319 16.140 1.00 95.19 90 ILE A O 1
ATOM 657 N N . SER A 1 91 ? -9.067 -3.057 17.045 1.00 93.75 91 SER A N 1
ATOM 658 C CA . SER A 1 91 ? -9.863 -3.158 18.272 1.00 93.75 91 SER A CA 1
ATOM 659 C C . SER A 1 91 ? -9.027 -2.853 19.519 1.00 93.75 91 SER A C 1
ATOM 661 O O . SER A 1 91 ? -7.799 -2.825 19.465 1.00 93.75 91 SER A O 1
ATOM 663 N N . GLY A 1 92 ? -9.676 -2.658 20.671 1.00 87.50 92 GLY A N 1
ATOM 664 C CA . GLY A 1 92 ? -8.980 -2.495 21.957 1.00 87.50 92 GLY A CA 1
ATOM 665 C C . GLY A 1 92 ? -8.355 -1.115 22.187 1.00 87.50 92 GLY A C 1
ATOM 666 O O . GLY A 1 92 ? -7.419 -1.000 22.970 1.00 87.50 92 GLY A O 1
ATOM 667 N N . GLY A 1 93 ? -8.844 -0.078 21.504 1.00 77.62 93 GLY A N 1
ATOM 668 C CA . GLY A 1 93 ? -8.455 1.298 21.793 1.00 77.62 93 GLY A CA 1
ATOM 669 C C . GLY A 1 93 ? -8.971 1.728 23.158 1.00 77.62 93 GLY A C 1
ATOM 670 O O . GLY A 1 93 ? -10.137 1.503 23.485 1.00 77.62 93 GLY A O 1
ATOM 671 N N . SER A 1 94 ? -8.098 2.336 23.960 1.00 62.94 94 SER A N 1
ATOM 672 C CA . SER A 1 94 ? -8.479 2.915 25.245 1.00 62.94 94 SER A CA 1
ATOM 673 C C . SER A 1 94 ? -9.380 4.118 24.996 1.00 62.94 94 SER A C 1
ATOM 675 O O . SER A 1 94 ? -8.906 5.240 24.819 1.00 62.94 94 SER A O 1
ATOM 677 N N . GLY A 1 95 ? -10.694 3.894 24.994 1.00 58.25 95 GLY A N 1
ATOM 678 C CA . GLY A 1 95 ? -11.637 4.951 25.328 1.00 58.25 95 GLY A CA 1
ATOM 679 C C . GLY A 1 95 ? -11.232 5.475 26.700 1.00 58.25 95 GLY A C 1
ATOM 680 O O . GLY A 1 95 ? -11.205 4.707 27.659 1.00 58.25 95 GLY A O 1
ATOM 681 N N . GLY A 1 96 ? -10.806 6.738 26.764 1.00 54.75 96 GLY A N 1
ATOM 682 C CA . GLY A 1 96 ? -10.338 7.386 27.982 1.00 54.75 96 GLY A CA 1
ATOM 683 C C . GLY A 1 96 ? -11.408 7.342 29.066 1.00 54.75 96 GLY A C 1
ATOM 684 O O . GLY A 1 96 ? -12.253 8.227 29.158 1.00 54.75 96 GLY A O 1
ATOM 685 N N . GLY A 1 97 ? -11.369 6.299 29.887 1.00 51.06 97 GLY A N 1
ATOM 686 C CA . GLY A 1 97 ? -12.087 6.241 31.141 1.00 51.06 97 GLY A CA 1
ATOM 687 C C . GLY A 1 97 ? -11.367 7.139 32.133 1.00 51.06 97 GLY A C 1
ATOM 688 O O . GLY A 1 97 ? -10.450 6.691 32.814 1.00 51.06 97 GLY A O 1
ATOM 689 N N . ASN A 1 98 ? -11.796 8.398 32.229 1.00 53.53 98 ASN A N 1
ATOM 690 C CA . ASN A 1 98 ? -11.556 9.237 33.403 1.00 53.53 98 ASN A CA 1
ATOM 691 C C . ASN A 1 98 ? -12.359 8.656 34.586 1.00 53.53 98 ASN A C 1
ATOM 693 O O . ASN A 1 98 ? -13.368 9.206 35.017 1.00 53.53 98 ASN A O 1
ATOM 697 N N . GLY A 1 99 ? -11.948 7.486 35.071 1.00 53.84 99 GLY A N 1
ATOM 698 C CA . GLY A 1 99 ? -12.481 6.852 36.268 1.00 53.84 99 GLY A CA 1
ATOM 699 C C . GLY A 1 99 ? -11.613 7.222 37.459 1.00 53.84 99 GLY A C 1
ATOM 700 O O . GLY A 1 99 ? -10.679 6.500 37.792 1.00 53.84 99 GLY A O 1
ATOM 701 N N . GLY A 1 100 ? -11.901 8.365 38.082 1.00 59.41 100 GLY A N 1
ATOM 702 C CA . GLY A 1 100 ? -11.359 8.702 39.394 1.00 59.41 100 GLY A CA 1
ATOM 703 C C . GLY A 1 100 ? -11.871 7.703 40.432 1.00 59.41 100 GLY A C 1
ATOM 704 O O . GLY A 1 100 ? -13.044 7.726 40.789 1.00 59.41 100 GLY A O 1
ATOM 705 N N . GLY A 1 101 ? -10.990 6.822 40.898 1.00 54.44 101 GLY A N 1
ATOM 706 C CA . GLY A 1 101 ? -11.262 5.857 41.958 1.00 54.44 101 GLY A CA 1
ATOM 707 C C . GLY A 1 101 ? -10.138 5.892 42.982 1.00 54.44 101 GLY A C 1
ATOM 708 O O . GLY A 1 101 ? -9.146 5.186 42.851 1.00 54.44 101 GLY A O 1
ATOM 709 N N . ASN A 1 102 ? -10.287 6.754 43.985 1.00 66.81 102 ASN A N 1
ATOM 710 C CA . ASN A 1 102 ? -9.466 6.753 45.187 1.00 66.81 102 ASN A CA 1
ATOM 711 C C . ASN A 1 102 ? -9.950 5.600 46.081 1.00 66.81 102 ASN A C 1
ATOM 713 O O . ASN A 1 102 ? -11.084 5.646 46.556 1.00 66.81 102 ASN A O 1
ATOM 717 N N . GLY A 1 103 ? -9.139 4.562 46.293 1.00 52.94 103 GLY A N 1
ATOM 718 C CA . GLY A 1 103 ? -9.569 3.440 47.125 1.00 52.94 103 GLY A CA 1
ATOM 719 C C . GLY A 1 103 ? -8.505 2.384 47.395 1.00 52.94 103 GLY A C 1
ATOM 720 O O . GLY A 1 103 ? -8.279 1.510 46.571 1.00 52.94 103 GLY A O 1
ATOM 721 N N . GLY A 1 104 ? -7.943 2.443 48.605 1.00 52.66 104 GLY A N 1
ATOM 722 C CA . GLY A 1 104 ? -7.764 1.271 49.466 1.00 52.66 104 GLY A CA 1
ATOM 723 C C . GLY A 1 104 ? -6.601 0.334 49.156 1.00 52.66 104 GLY A C 1
ATOM 724 O O . GLY A 1 104 ? -6.691 -0.528 48.291 1.00 52.66 104 GLY A O 1
ATOM 725 N N . GLY A 1 105 ? -5.541 0.444 49.961 1.00 53.62 105 GLY A N 1
ATOM 726 C CA . GLY A 1 105 ? -4.436 -0.505 49.996 1.00 53.62 105 GLY A CA 1
ATOM 727 C C . GLY A 1 105 ? -4.898 -1.944 50.237 1.00 53.62 105 GLY A C 1
ATOM 728 O O . GLY A 1 105 ? -5.503 -2.262 51.256 1.00 53.62 105 GLY A O 1
ATOM 729 N N . GLY A 1 106 ? -4.544 -2.811 49.297 1.00 48.03 106 GLY A N 1
ATOM 730 C CA . GLY A 1 106 ? -4.493 -4.254 49.460 1.00 48.03 106 GLY A CA 1
ATOM 731 C C . GLY A 1 106 ? -3.185 -4.729 48.842 1.00 48.03 106 GLY A C 1
ATOM 732 O O . GLY A 1 106 ? -2.882 -4.405 47.695 1.00 48.03 106 GLY A O 1
ATOM 733 N N . SER A 1 107 ? -2.371 -5.421 49.629 1.00 55.97 107 SER A N 1
ATOM 734 C CA . SER A 1 107 ? -1.090 -5.999 49.232 1.00 55.97 107 SER A CA 1
ATOM 735 C C . SER A 1 107 ? -1.283 -6.962 48.060 1.00 55.97 107 SER A C 1
ATOM 737 O O . SER A 1 107 ? -1.732 -8.093 48.231 1.00 55.97 107 SER A O 1
ATOM 739 N N . ASN A 1 108 ? -0.937 -6.500 46.859 1.00 47.97 108 ASN A N 1
ATOM 740 C CA . ASN A 1 108 ? -0.926 -7.327 45.663 1.00 47.97 108 ASN A CA 1
ATOM 741 C C . ASN A 1 108 ? 0.264 -8.303 45.758 1.00 47.97 108 ASN A C 1
ATOM 743 O O . ASN A 1 108 ? 1.395 -7.843 45.949 1.00 47.97 108 ASN A O 1
ATOM 747 N N . PRO A 1 109 ? 0.054 -9.628 45.660 1.00 59.22 109 PRO A N 1
ATOM 748 C CA . PRO A 1 109 ? 1.152 -10.582 45.625 1.00 59.22 109 PRO A CA 1
ATOM 749 C C . PRO A 1 109 ? 2.065 -10.294 44.429 1.00 59.22 109 PRO A C 1
ATOM 751 O O . PRO A 1 109 ? 1.605 -9.949 43.339 1.00 59.22 109 PRO A O 1
ATOM 754 N N . ALA A 1 110 ? 3.372 -10.399 44.673 1.00 64.50 110 ALA A N 1
ATOM 755 C CA . ALA A 1 110 ? 4.413 -10.134 43.693 1.00 64.50 110 ALA A CA 1
ATOM 756 C C . ALA A 1 110 ? 4.144 -10.907 42.385 1.00 64.50 110 ALA A C 1
ATOM 758 O O . ALA A 1 110 ? 3.809 -12.094 42.446 1.00 64.50 110 ALA A O 1
ATOM 759 N N . PRO A 1 111 ? 4.292 -10.266 41.210 1.00 61.84 111 PRO A N 1
ATOM 760 C CA . PRO A 1 111 ? 4.135 -10.936 39.928 1.00 61.84 111 PRO A CA 1
ATOM 761 C C . PRO A 1 111 ? 5.052 -12.155 39.858 1.00 61.84 111 PRO A C 1
ATOM 763 O O . PRO A 1 111 ? 6.248 -12.055 40.142 1.00 61.84 111 PRO A O 1
ATOM 766 N N . ALA A 1 112 ? 4.490 -13.304 39.485 1.00 65.62 112 ALA A N 1
ATOM 767 C CA . ALA A 1 112 ? 5.283 -14.491 39.212 1.00 65.62 112 ALA A CA 1
ATOM 768 C C . ALA A 1 112 ? 6.340 -14.162 38.137 1.00 65.62 112 ALA A C 1
ATOM 770 O O . ALA A 1 112 ? 6.035 -13.430 37.188 1.00 65.62 112 ALA A O 1
ATOM 771 N N . PRO A 1 113 ? 7.578 -14.668 38.278 1.00 72.81 113 PRO A N 1
ATOM 772 C CA . PRO A 1 113 ? 8.630 -14.436 37.301 1.00 72.81 113 PRO A CA 1
ATOM 773 C C . PRO A 1 113 ? 8.170 -14.876 35.903 1.00 72.81 113 PRO A C 1
ATOM 775 O O . PRO A 1 113 ? 7.441 -15.867 35.784 1.00 72.81 113 PRO A O 1
ATOM 778 N N . PRO A 1 114 ? 8.574 -14.152 34.843 1.00 61.50 114 PRO A N 1
ATOM 779 C CA . PRO A 1 114 ? 8.172 -14.466 33.482 1.00 61.50 114 PRO A CA 1
ATOM 780 C C . PRO A 1 114 ? 8.560 -15.906 33.159 1.00 61.50 114 PRO A C 1
ATOM 782 O O . PRO A 1 114 ? 9.721 -16.302 33.277 1.00 61.50 114 PRO A O 1
ATOM 785 N N . THR A 1 115 ? 7.563 -16.700 32.777 1.00 62.69 115 THR A N 1
ATOM 786 C CA . THR A 1 115 ? 7.780 -18.055 32.284 1.00 62.69 115 THR A CA 1
ATOM 787 C C . THR A 1 115 ? 8.671 -17.952 31.053 1.00 62.69 115 THR A C 1
ATOM 789 O O . THR A 1 115 ? 8.379 -17.180 30.137 1.00 62.69 115 THR A O 1
ATOM 792 N N . ALA A 1 116 ? 9.788 -18.681 31.065 1.00 55.56 116 ALA A N 1
ATOM 793 C CA . ALA A 1 116 ? 10.711 -18.726 29.942 1.00 55.56 116 ALA A CA 1
ATOM 794 C C . ALA A 1 116 ? 9.937 -19.020 28.645 1.00 55.56 116 ALA A C 1
ATOM 796 O O . ALA A 1 116 ? 9.017 -19.847 28.673 1.00 55.56 116 ALA A O 1
ATOM 797 N N . PRO A 1 117 ? 10.275 -18.352 27.526 1.00 51.31 117 PRO A N 1
ATOM 798 C CA . PRO A 1 117 ? 9.615 -18.601 26.258 1.00 51.31 117 PRO A CA 1
ATOM 799 C C . PRO A 1 117 ? 9.696 -20.092 25.951 1.00 51.31 117 PRO A C 1
ATOM 801 O O . PRO A 1 117 ? 10.778 -20.683 25.931 1.00 51.31 117 PRO A O 1
ATOM 804 N N . THR A 1 118 ? 8.531 -20.703 25.747 1.00 53.72 118 THR A N 1
ATOM 805 C CA . THR A 1 118 ? 8.439 -22.053 25.209 1.00 53.72 118 THR A CA 1
ATOM 806 C C . THR A 1 118 ? 9.253 -22.073 23.915 1.00 53.72 118 THR A C 1
ATOM 808 O O . THR A 1 118 ? 9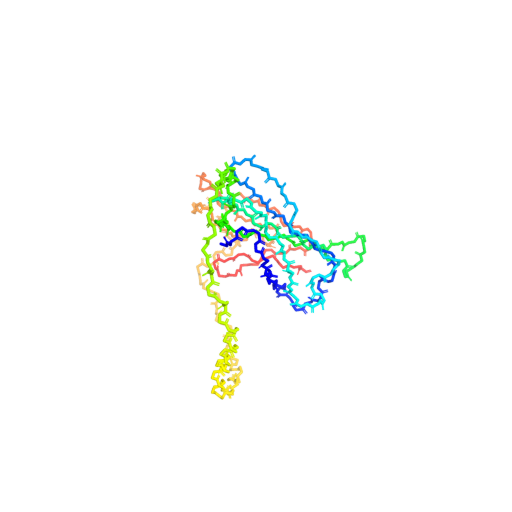.018 -21.208 23.067 1.00 53.72 118 THR A O 1
ATOM 811 N N . PRO A 1 119 ? 10.213 -23.001 23.750 1.00 55.41 119 PRO A N 1
ATOM 812 C CA . PRO A 1 119 ? 10.899 -23.174 22.483 1.00 55.41 119 PRO A CA 1
ATOM 813 C C . PRO A 1 119 ? 9.835 -23.322 21.403 1.00 55.41 119 PRO A C 1
ATOM 815 O O . PRO A 1 119 ? 9.020 -24.247 21.449 1.00 55.41 119 PRO A O 1
ATOM 818 N N . THR A 1 120 ? 9.793 -22.376 20.469 1.00 45.66 120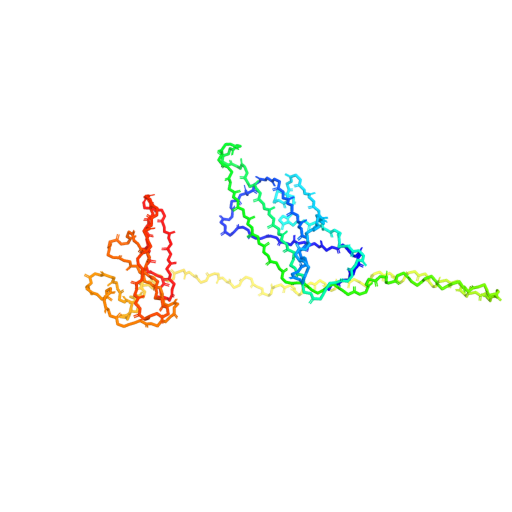 THR A N 1
ATOM 819 C CA . THR A 1 120 ? 9.002 -22.532 19.259 1.00 45.66 120 THR A CA 1
ATOM 820 C C . THR A 1 120 ? 9.442 -23.842 18.632 1.00 45.66 120 THR A C 1
ATOM 822 O O . THR A 1 120 ? 10.629 -24.043 18.371 1.00 45.66 120 THR A O 1
ATOM 825 N N . GLN A 1 121 ? 8.491 -24.767 18.465 1.00 42.44 121 GLN A N 1
ATOM 826 C CA . GLN A 1 121 ? 8.737 -25.989 17.718 1.00 42.44 121 GLN A CA 1
ATOM 827 C C . GLN A 1 121 ? 9.365 -25.585 16.391 1.00 42.44 121 GLN A C 1
ATOM 829 O O . GLN A 1 121 ? 8.777 -24.837 15.606 1.00 42.44 121 GLN A O 1
ATOM 834 N N . GLN A 1 122 ? 10.592 -26.056 16.188 1.00 49.47 122 GLN A N 1
ATOM 835 C CA . GLN A 1 122 ? 11.247 -26.022 14.901 1.00 49.47 122 GLN A CA 1
ATOM 836 C C . GLN A 1 122 ? 10.253 -26.594 13.881 1.00 49.47 122 GLN A C 1
ATOM 838 O O . GLN A 1 122 ? 9.722 -27.684 14.121 1.00 49.47 122 GLN A O 1
ATOM 843 N N . PRO A 1 123 ? 9.961 -25.873 12.782 1.00 55.28 123 PRO A N 1
ATOM 844 C CA . PRO A 1 123 ? 9.133 -26.404 11.715 1.00 55.28 123 PRO A CA 1
ATOM 845 C C . PRO A 1 123 ? 9.655 -27.794 11.345 1.00 55.28 123 PRO A C 1
ATOM 847 O O . PRO A 1 123 ? 10.881 -27.959 11.266 1.00 55.28 123 PRO A O 1
ATOM 850 N N . PRO A 1 124 ? 8.777 -28.795 11.163 1.00 58.19 124 PRO A N 1
ATOM 851 C CA . PRO A 1 124 ? 9.209 -30.126 10.773 1.00 58.19 124 PRO A CA 1
ATOM 852 C C . PRO A 1 124 ? 10.157 -30.000 9.584 1.00 58.19 124 PRO A C 1
ATOM 854 O O . PRO A 1 124 ? 9.883 -29.261 8.634 1.00 58.19 124 PRO A O 1
ATOM 857 N N . ALA A 1 125 ? 11.307 -30.670 9.681 1.00 46.62 125 ALA A N 1
ATOM 858 C CA . ALA A 1 125 ? 12.266 -30.743 8.595 1.00 46.62 125 ALA A CA 1
ATOM 859 C C . ALA A 1 125 ? 11.503 -31.119 7.324 1.00 46.62 125 ALA A C 1
ATOM 861 O O . ALA A 1 125 ? 10.861 -32.167 7.282 1.00 46.62 125 ALA A O 1
ATOM 862 N N . ASN A 1 126 ? 11.534 -30.221 6.338 1.00 47.38 126 ASN A N 1
ATOM 863 C CA . ASN A 1 126 ? 10.873 -30.395 5.055 1.00 47.38 126 ASN A CA 1
ATOM 864 C C . ASN A 1 126 ? 11.302 -31.762 4.481 1.00 47.38 126 ASN A C 1
ATOM 866 O O . ASN A 1 126 ? 12.493 -31.920 4.177 1.00 47.38 126 ASN A O 1
ATOM 870 N N . PRO A 1 127 ? 10.410 -32.772 4.414 1.00 47.97 127 PRO A N 1
ATOM 871 C CA . PRO A 1 127 ? 10.783 -34.115 4.005 1.00 47.97 127 PRO A CA 1
ATOM 872 C C . PRO A 1 127 ? 11.188 -34.089 2.538 1.00 47.97 127 PRO A C 1
ATOM 874 O O . PRO A 1 127 ? 10.335 -34.053 1.665 1.00 47.97 127 PRO A O 1
ATOM 877 N N . GLY A 1 128 ? 12.496 -34.113 2.291 1.00 44.50 128 GLY A N 1
ATOM 878 C CA . GLY A 1 128 ? 13.084 -34.361 0.983 1.00 44.50 128 GLY A CA 1
ATOM 879 C C . GLY A 1 128 ? 12.775 -33.289 -0.061 1.00 44.50 128 GLY A C 1
ATOM 880 O O . GLY A 1 128 ? 11.644 -33.066 -0.479 1.00 44.50 128 GLY A O 1
ATOM 881 N N . ARG A 1 129 ? 13.829 -32.704 -0.628 1.00 45.94 129 ARG A N 1
ATOM 882 C CA . ARG A 1 129 ? 13.733 -32.208 -2.001 1.00 45.94 129 ARG A CA 1
ATOM 883 C C . ARG A 1 129 ? 13.339 -33.404 -2.871 1.00 45.94 129 ARG A C 1
ATOM 885 O O . ARG A 1 129 ? 14.204 -34.201 -3.229 1.00 45.94 129 ARG A O 1
ATOM 892 N N . GLN A 1 130 ? 12.052 -33.551 -3.189 1.00 48.28 130 GLN A N 1
ATOM 893 C CA . GLN A 1 130 ? 11.669 -34.307 -4.371 1.00 48.28 130 GLN A CA 1
ATOM 894 C C . GLN A 1 130 ? 12.453 -33.687 -5.520 1.00 48.28 130 GLN A C 1
ATOM 896 O O . GLN A 1 130 ? 12.449 -32.465 -5.700 1.00 48.28 130 GLN A O 1
ATOM 901 N N . ALA A 1 131 ? 13.214 -34.527 -6.221 1.00 47.38 131 ALA A N 1
ATOM 902 C CA . ALA A 1 131 ? 13.911 -34.121 -7.421 1.00 47.38 131 ALA A CA 1
AT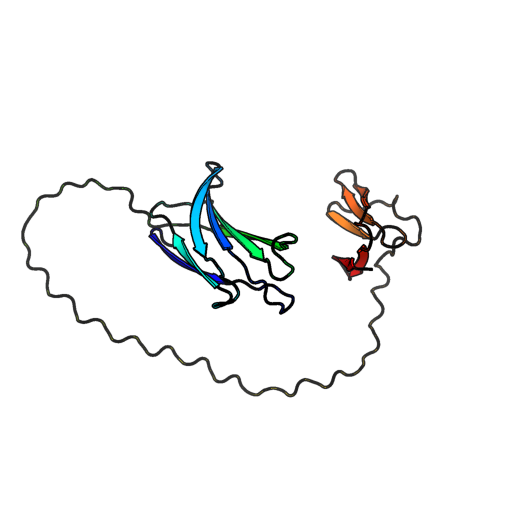OM 903 C C . ALA A 1 131 ? 12.907 -33.369 -8.293 1.00 47.38 131 ALA A C 1
ATOM 905 O O . ALA A 1 131 ? 11.842 -33.898 -8.612 1.00 47.38 131 ALA A O 1
ATOM 906 N N . ARG A 1 132 ? 13.237 -32.112 -8.606 1.00 48.12 132 ARG A N 1
ATOM 907 C CA . ARG A 1 132 ? 12.507 -31.306 -9.576 1.00 48.12 132 ARG A CA 1
ATOM 908 C C . ARG A 1 132 ? 12.319 -32.199 -10.804 1.00 48.12 132 ARG A C 1
ATOM 910 O O . ARG A 1 132 ? 13.343 -32.581 -11.377 1.00 48.12 132 ARG A O 1
ATOM 917 N N . PRO A 1 133 ? 11.084 -32.591 -11.170 1.00 47.25 133 PRO A N 1
ATOM 918 C CA . PRO A 1 133 ? 10.881 -33.372 -12.372 1.00 47.25 133 PRO A CA 1
ATOM 919 C C . PRO A 1 133 ? 11.530 -32.592 -13.506 1.00 47.25 133 PRO A C 1
ATOM 921 O O . PRO A 1 133 ? 11.309 -31.385 -13.659 1.00 47.25 133 PRO A O 1
ATOM 924 N N . THR A 1 134 ? 12.417 -33.271 -14.227 1.00 45.25 134 THR A N 1
ATOM 925 C CA . THR A 1 134 ? 12.971 -32.784 -15.482 1.00 45.25 134 THR A CA 1
ATOM 926 C C . THR A 1 134 ? 11.806 -32.203 -16.275 1.00 45.25 134 THR A C 1
ATOM 928 O O . THR A 1 134 ? 10.775 -32.877 -16.358 1.00 45.25 134 THR A O 1
ATOM 931 N N . PRO A 1 135 ? 11.900 -30.972 -16.806 1.00 41.19 135 PRO A N 1
ATOM 932 C CA . PRO A 1 135 ? 10.865 -30.466 -17.681 1.00 41.19 135 PRO A CA 1
ATOM 933 C C . PRO A 1 135 ? 10.810 -31.415 -18.871 1.00 41.19 135 PRO A C 1
ATOM 935 O O . PRO A 1 135 ? 11.649 -31.372 -19.771 1.00 41.19 135 PRO A O 1
ATOM 938 N N . THR A 1 136 ? 9.849 -32.331 -18.849 1.00 44.59 136 THR A N 1
ATOM 939 C CA . THR A 1 136 ? 9.397 -32.981 -20.058 1.00 44.59 136 THR A CA 1
ATOM 940 C C . THR A 1 136 ? 8.898 -31.826 -20.901 1.00 44.59 136 THR A C 1
ATOM 942 O O . THR A 1 136 ? 7.958 -31.139 -20.500 1.00 44.59 136 THR A O 1
ATOM 945 N N . ASN A 1 137 ? 9.580 -31.563 -22.015 1.00 49.50 137 ASN A N 1
ATOM 946 C CA . ASN A 1 137 ? 9.076 -30.745 -23.110 1.00 49.50 137 ASN A CA 1
ATOM 947 C C . ASN A 1 137 ? 7.773 -31.392 -23.604 1.00 49.50 137 ASN A C 1
ATOM 949 O O . ASN A 1 137 ? 7.734 -32.066 -24.630 1.00 49.50 137 ASN A O 1
ATOM 953 N N . ALA A 1 138 ? 6.702 -31.242 -22.832 1.00 40.94 138 ALA A N 1
ATOM 954 C CA . ALA A 1 138 ? 5.361 -31.340 -23.338 1.00 40.94 138 ALA A CA 1
ATOM 955 C C . ALA A 1 138 ? 5.218 -30.122 -24.243 1.00 40.94 138 ALA A C 1
ATOM 957 O O . ALA A 1 138 ? 5.350 -28.982 -23.793 1.00 40.94 138 ALA A O 1
ATOM 958 N N . ALA A 1 139 ? 5.044 -30.390 -25.536 1.00 43.84 139 ALA A N 1
ATOM 959 C CA . ALA A 1 139 ? 4.706 -29.378 -26.518 1.00 43.84 139 ALA A CA 1
ATOM 960 C C . ALA A 1 139 ? 3.630 -28.440 -25.935 1.00 43.84 139 ALA A C 1
ATOM 962 O O . ALA A 1 139 ? 2.733 -28.939 -25.243 1.00 43.84 139 ALA A O 1
ATOM 963 N N . PRO A 1 140 ? 3.711 -27.119 -26.186 1.00 47.56 140 PRO A N 1
ATOM 964 C CA . PRO A 1 140 ? 2.747 -26.155 -25.676 1.00 47.56 140 PRO A CA 1
ATOM 965 C C . PRO A 1 140 ? 1.337 -26.691 -25.889 1.00 47.56 140 PRO A C 1
ATOM 967 O O . PRO A 1 140 ? 0.949 -26.983 -27.026 1.00 47.56 140 PRO A O 1
ATOM 970 N N . GLN A 1 141 ? 0.584 -26.873 -24.801 1.00 41.25 141 GLN A N 1
ATOM 971 C CA . GLN A 1 141 ? -0.840 -27.116 -24.943 1.00 41.25 141 GLN A CA 1
ATOM 972 C C . GLN A 1 141 ? -1.384 -25.947 -25.751 1.00 41.25 141 GLN A C 1
ATOM 974 O O . GLN A 1 141 ? -1.209 -24.787 -25.376 1.00 41.25 141 GLN A O 1
ATOM 979 N N . ARG A 1 142 ? -1.963 -26.272 -26.913 1.00 39.88 142 ARG A N 1
ATOM 980 C CA . ARG A 1 142 ? -2.671 -25.308 -27.748 1.00 39.88 142 ARG A CA 1
ATOM 981 C C . ARG A 1 142 ? -3.554 -24.462 -26.827 1.00 39.88 142 ARG A C 1
ATOM 983 O O . ARG A 1 142 ? -4.341 -25.062 -26.088 1.00 39.88 142 ARG A O 1
ATOM 990 N N . PRO A 1 143 ? -3.437 -23.123 -26.867 1.00 44.03 143 PRO A N 1
ATOM 991 C CA . PRO A 1 143 ? -4.400 -22.246 -26.225 1.00 44.03 143 PRO A CA 1
ATOM 992 C C . PRO A 1 143 ? -5.804 -22.734 -26.571 1.00 44.03 143 PRO A C 1
ATOM 994 O O . PRO A 1 143 ? -6.067 -23.098 -27.724 1.00 44.03 143 PRO A O 1
ATOM 997 N N . GLY A 1 144 ? -6.653 -22.843 -25.549 1.00 40.62 144 GLY A N 1
ATOM 998 C CA . GLY A 1 144 ? -8.026 -23.304 -25.693 1.00 40.62 144 GLY A CA 1
ATOM 999 C C . GLY A 1 144 ? -8.688 -22.615 -26.882 1.00 40.62 144 GLY A C 1
ATOM 1000 O O . GLY A 1 144 ? -8.594 -21.400 -27.039 1.00 40.62 144 GLY A O 1
ATOM 1001 N N . ARG A 1 145 ? -9.335 -23.420 -27.725 1.00 44.84 145 ARG A N 1
ATOM 1002 C CA . ARG A 1 145 ? -9.983 -23.045 -28.993 1.00 44.84 145 ARG A CA 1
ATOM 1003 C C . ARG A 1 145 ? -11.086 -21.985 -28.874 1.00 44.84 145 ARG A C 1
ATOM 1005 O O . ARG A 1 145 ? -11.655 -21.609 -29.891 1.00 44.84 145 ARG A O 1
ATOM 1012 N N . ASP A 1 146 ? -11.347 -21.502 -27.667 1.00 50.72 146 ASP A N 1
ATOM 1013 C CA . ASP A 1 146 ? -12.447 -20.600 -27.347 1.00 50.72 146 ASP A CA 1
ATOM 1014 C C . ASP A 1 146 ? -11.939 -19.189 -27.008 1.00 50.72 146 ASP A C 1
ATOM 1016 O O . ASP A 1 146 ? -12.728 -18.267 -26.785 1.00 50.72 146 ASP A O 1
ATOM 1020 N N . GLN A 1 147 ? -10.616 -18.989 -26.980 1.00 50.25 147 GLN A N 1
ATOM 1021 C CA . GLN A 1 147 ? -10.027 -17.668 -26.826 1.00 50.25 147 GLN A CA 1
ATOM 1022 C C . GLN A 1 147 ? -10.058 -16.971 -28.190 1.00 50.25 147 GLN A C 1
ATOM 1024 O O . GLN A 1 147 ? -9.129 -17.096 -28.980 1.00 50.25 147 GLN A O 1
ATOM 1029 N N . LEU A 1 148 ? -11.178 -16.293 -28.464 1.00 53.28 148 LEU A N 1
ATOM 1030 C CA . LEU A 1 148 ? -11.399 -15.449 -29.640 1.00 53.28 148 LEU A CA 1
ATOM 1031 C C . LEU A 1 148 ? -10.312 -14.369 -29.685 1.00 53.28 148 LEU A C 1
ATOM 1033 O O . LEU A 1 148 ? -10.430 -13.308 -29.062 1.00 53.28 148 LEU A O 1
ATOM 1037 N N . ASP A 1 149 ? -9.226 -14.671 -30.382 1.00 55.66 149 ASP A N 1
ATOM 1038 C CA . ASP A 1 149 ? -8.282 -13.687 -30.855 1.00 55.66 149 ASP A CA 1
ATOM 1039 C C . ASP A 1 149 ? -9.077 -12.673 -31.684 1.00 55.66 149 ASP A C 1
ATOM 1041 O O . ASP A 1 149 ? -9.894 -13.036 -32.528 1.00 55.66 149 ASP A O 1
ATOM 1045 N N . GLY A 1 150 ? -8.899 -11.376 -31.420 1.00 52.91 150 GLY A N 1
ATOM 1046 C CA . GLY A 1 150 ? -9.617 -10.289 -32.104 1.00 52.91 150 GLY A CA 1
ATOM 1047 C C . GLY A 1 150 ? -9.338 -10.187 -33.614 1.00 52.91 150 GLY A C 1
ATOM 1048 O O . GLY A 1 150 ? -9.537 -9.132 -34.207 1.00 52.91 150 GLY A O 1
ATOM 1049 N N . SER A 1 151 ? -8.843 -11.260 -34.224 1.00 53.97 151 SER A N 1
ATOM 1050 C CA . SER A 1 151 ? -8.514 -11.446 -35.628 1.00 53.97 151 SER A CA 1
ATOM 1051 C C . SER A 1 151 ? -9.751 -11.401 -36.532 1.00 53.97 151 SER A C 1
ATOM 1053 O O . SER A 1 151 ? -9.626 -11.010 -37.687 1.00 53.97 151 SER A O 1
ATOM 1055 N N . ASN A 1 152 ? -10.945 -11.728 -36.022 1.00 51.09 152 ASN A N 1
ATOM 1056 C CA . ASN A 1 152 ? -12.168 -11.817 -36.826 1.00 51.09 152 ASN A CA 1
ATOM 1057 C C . ASN A 1 152 ? -13.334 -11.038 -36.206 1.00 51.09 152 ASN A C 1
ATOM 1059 O O . ASN A 1 152 ? -14.145 -11.629 -35.517 1.00 51.09 152 ASN A O 1
ATOM 1063 N N . GLY A 1 153 ? -13.444 -9.729 -36.461 1.00 55.59 153 GLY A N 1
ATOM 1064 C CA . GLY A 1 153 ? -14.729 -8.993 -36.483 1.00 55.59 153 GLY A CA 1
ATOM 1065 C C . GLY A 1 153 ? -15.616 -8.940 -35.220 1.00 55.59 153 GLY A C 1
ATOM 1066 O O . GLY A 1 153 ? -16.590 -8.189 -35.209 1.00 55.59 153 GLY A O 1
ATOM 1067 N N . ASP A 1 154 ? -15.283 -9.650 -34.143 1.00 61.66 154 ASP A N 1
ATOM 1068 C CA . ASP A 1 154 ? -16.160 -9.895 -32.990 1.00 61.66 154 ASP A CA 1
ATOM 1069 C C . ASP A 1 154 ? -16.170 -8.757 -31.963 1.00 61.66 154 ASP A C 1
ATOM 1071 O O . ASP A 1 154 ? -16.776 -8.875 -30.897 1.00 61.66 154 ASP A O 1
ATOM 1075 N N . ALA A 1 155 ? -15.550 -7.616 -32.279 1.00 63.81 155 ALA A N 1
ATOM 1076 C CA . ALA A 1 155 ? -15.665 -6.404 -31.466 1.00 63.81 155 ALA A CA 1
ATOM 1077 C C . ALA A 1 155 ? -17.128 -5.928 -31.328 1.00 63.81 155 ALA A C 1
ATOM 1079 O O . ALA A 1 155 ? -17.451 -5.211 -30.386 1.00 63.81 155 ALA A O 1
ATOM 1080 N N . ASN A 1 156 ? -18.009 -6.365 -32.237 1.00 68.56 156 ASN A N 1
ATOM 1081 C CA . ASN A 1 156 ? -19.440 -6.056 -32.229 1.00 68.56 156 ASN A CA 1
ATOM 1082 C C . ASN A 1 156 ? -20.323 -7.187 -31.668 1.00 68.56 156 ASN A C 1
ATOM 1084 O O . ASN A 1 156 ? -21.548 -7.058 -31.680 1.00 68.56 156 ASN A O 1
ATOM 1088 N N . GLY A 1 157 ? -19.738 -8.301 -31.214 1.00 77.88 157 GLY A N 1
ATOM 1089 C CA . GLY A 1 157 ? -20.494 -9.400 -30.616 1.00 77.88 157 GLY A CA 1
ATOM 1090 C C . GLY A 1 157 ? -21.001 -9.057 -29.208 1.00 77.88 157 GLY A C 1
ATOM 1091 O O . GLY A 1 157 ? -20.372 -8.253 -28.514 1.00 77.88 157 GLY A O 1
ATOM 1092 N N . PRO A 1 158 ? -22.115 -9.665 -28.754 1.00 83.94 158 PRO A N 1
ATOM 1093 C CA . PRO A 1 158 ? -22.547 -9.539 -27.366 1.00 83.94 158 PRO A CA 1
ATOM 1094 C C . PRO A 1 158 ? -21.452 -10.056 -26.423 1.00 83.94 158 PRO A C 1
ATOM 1096 O O . PRO A 1 158 ? -20.777 -11.048 -26.711 1.00 83.94 158 PRO A O 1
ATOM 1099 N N . CYS A 1 159 ? -21.282 -9.385 -25.289 1.00 90.12 159 CYS A N 1
ATOM 1100 C CA . CYS A 1 159 ? -20.277 -9.719 -24.287 1.00 90.12 159 CYS A CA 1
ATOM 1101 C C . CYS A 1 159 ? -20.878 -9.753 -22.881 1.00 90.12 159 CYS A C 1
ATOM 1103 O O . CYS A 1 159 ? -21.993 -9.281 -22.664 1.00 90.12 159 CYS A O 1
ATOM 1105 N N . GLN A 1 160 ? -20.149 -10.339 -21.928 1.00 91.25 160 GLN A N 1
ATOM 1106 C CA . GLN A 1 160 ? -20.525 -10.307 -20.513 1.00 91.25 160 GLN A CA 1
ATOM 1107 C C . GLN A 1 160 ? -19.813 -9.156 -19.806 1.00 91.25 160 GLN A C 1
ATOM 1109 O O . GLN A 1 160 ? -18.606 -9.000 -19.974 1.00 91.25 160 GLN A O 1
ATOM 1114 N N . VAL A 1 161 ? -20.540 -8.374 -19.002 1.00 89.31 161 VAL A N 1
ATOM 1115 C CA . VAL A 1 161 ? -19.981 -7.246 -18.233 1.00 89.31 161 VAL A CA 1
ATOM 1116 C C . VAL A 1 161 ? -18.718 -7.679 -17.480 1.00 89.31 161 VAL A C 1
ATOM 1118 O O . VAL A 1 161 ? -18.731 -8.674 -16.756 1.00 89.31 161 VAL A O 1
ATOM 1121 N N . GLY A 1 162 ? -17.622 -6.937 -17.666 1.00 84.94 162 GLY A N 1
ATOM 1122 C CA . GLY A 1 162 ? -16.317 -7.243 -17.063 1.00 84.94 162 GLY A CA 1
ATOM 1123 C C . GLY A 1 162 ? -15.436 -8.216 -17.858 1.00 84.94 162 GLY A C 1
ATOM 1124 O O . GLY A 1 162 ? -14.267 -8.394 -17.519 1.00 84.94 162 GLY A O 1
ATOM 1125 N N . GLN A 1 163 ? -15.938 -8.813 -18.942 1.00 87.56 163 GLN A N 1
ATOM 1126 C CA . GLN A 1 163 ? -15.116 -9.596 -19.863 1.00 87.56 163 GLN A CA 1
ATOM 1127 C C . GLN A 1 163 ? -14.061 -8.705 -20.534 1.00 87.56 163 GLN A C 1
ATOM 1129 O O . GLN A 1 163 ? -14.374 -7.615 -21.019 1.00 87.56 163 GLN A O 1
ATOM 1134 N N . MET A 1 164 ? -12.823 -9.202 -20.614 1.00 87.56 164 MET A N 1
ATOM 1135 C CA . MET A 1 164 ? -11.706 -8.538 -21.289 1.00 87.56 164 MET A CA 1
ATOM 1136 C C . MET A 1 164 ? -11.195 -9.368 -22.471 1.00 87.56 164 MET A C 1
ATOM 1138 O O . MET A 1 164 ? -11.141 -10.596 -22.392 1.00 87.56 164 MET A O 1
ATOM 1142 N N . LYS A 1 165 ? -10.805 -8.703 -23.563 1.00 88.31 165 LYS A N 1
ATOM 1143 C CA . LYS A 1 165 ? -10.161 -9.311 -24.742 1.00 88.31 165 LYS A CA 1
ATOM 1144 C C . LYS A 1 165 ? -9.075 -8.390 -25.295 1.00 88.31 165 LYS A C 1
ATOM 1146 O O . LYS A 1 165 ? -9.058 -7.200 -24.997 1.00 88.31 165 LYS A O 1
ATOM 1151 N N . CYS A 1 166 ? -8.203 -8.919 -26.147 1.00 88.88 166 CYS A N 1
ATOM 1152 C CA . CYS A 1 166 ? -7.291 -8.090 -26.929 1.00 88.88 166 CYS A CA 1
ATOM 1153 C C . CYS A 1 166 ? -7.945 -7.626 -28.224 1.00 88.88 166 CYS A C 1
ATOM 1155 O O . CYS A 1 166 ? -8.547 -8.423 -28.945 1.00 88.88 166 CYS A O 1
ATOM 1157 N N . GLY A 1 167 ? -7.807 -6.336 -28.521 1.00 87.19 167 GLY A N 1
ATOM 1158 C CA . GLY A 1 167 ? -8.208 -5.783 -29.804 1.00 87.19 167 GLY A CA 1
ATOM 1159 C C . GLY A 1 167 ? -7.294 -6.244 -30.946 1.00 87.19 167 GLY A C 1
ATOM 1160 O O . GLY A 1 167 ? -6.224 -6.818 -30.703 1.00 87.19 167 GLY A O 1
ATOM 1161 N N . PRO A 1 168 ? -7.692 -5.984 -32.204 1.00 84.44 168 PRO A N 1
ATOM 1162 C CA . PRO A 1 168 ? -6.925 -6.374 -33.383 1.00 84.44 168 PRO A CA 1
ATOM 1163 C C . PRO A 1 168 ? -5.457 -5.923 -33.303 1.00 84.44 168 PRO A C 1
ATOM 1165 O O . PRO A 1 168 ? -5.151 -4.769 -32.992 1.00 84.44 168 PRO A O 1
ATOM 1168 N N . GLY A 1 169 ? -4.527 -6.847 -33.561 1.00 84.00 169 GLY A N 1
ATOM 1169 C CA . GLY A 1 169 ? -3.083 -6.575 -33.527 1.00 84.00 169 GLY A CA 1
ATOM 1170 C C . GLY A 1 169 ? -2.489 -6.312 -32.133 1.00 84.00 169 GLY A C 1
ATOM 1171 O O . GLY A 1 169 ? -1.331 -5.885 -32.041 1.00 84.00 169 GLY A O 1
ATOM 1172 N N . GLY A 1 170 ? -3.259 -6.540 -31.061 1.00 85.75 170 GLY A N 1
ATOM 1173 C CA . GLY A 1 170 ? -2.819 -6.382 -29.672 1.00 85.75 170 GLY A CA 1
ATOM 1174 C C . GLY A 1 170 ? -2.601 -4.928 -29.241 1.00 85.75 170 GLY A C 1
ATOM 1175 O O . GLY A 1 170 ? -1.950 -4.696 -28.230 1.00 85.75 170 GLY A O 1
ATOM 1176 N N . ASN A 1 171 ? -3.105 -3.950 -30.001 1.00 89.06 171 ASN A N 1
ATOM 1177 C CA . ASN A 1 171 ? -2.893 -2.516 -29.741 1.00 89.06 171 ASN A CA 1
ATOM 1178 C C . ASN A 1 171 ? -3.959 -1.888 -28.824 1.00 89.06 171 ASN A C 1
ATOM 1180 O O . ASN A 1 171 ? -3.966 -0.678 -28.598 1.00 89.06 171 ASN A O 1
ATOM 1184 N N . SER A 1 172 ? -4.915 -2.683 -28.349 1.00 90.38 172 SER A N 1
ATOM 1185 C CA . SER A 1 172 ? -5.935 -2.238 -27.407 1.00 90.38 172 SER A CA 1
ATOM 1186 C C . SER A 1 172 ? -6.421 -3.385 -26.532 1.00 90.38 172 SER A C 1
ATOM 1188 O O . SER A 1 172 ? -6.297 -4.562 -26.884 1.00 90.38 172 SER A O 1
ATOM 1190 N N . I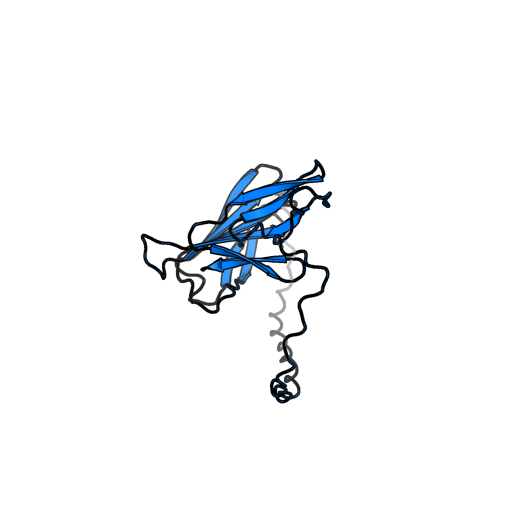LE A 1 173 ? -6.983 -3.021 -25.386 1.00 90.88 173 ILE A N 1
ATOM 1191 C CA . ILE A 1 173 ? -7.752 -3.895 -24.508 1.00 90.88 173 ILE A CA 1
ATOM 1192 C C . ILE A 1 173 ? -9.222 -3.574 -24.753 1.00 90.88 173 ILE A C 1
ATOM 1194 O O . ILE A 1 173 ? -9.630 -2.415 -24.705 1.00 90.88 173 ILE A O 1
ATOM 1198 N N . LEU A 1 174 ? -10.018 -4.594 -25.036 1.00 90.50 174 LEU A N 1
ATOM 1199 C CA . LEU A 1 174 ? -11.464 -4.491 -25.144 1.00 90.50 174 LEU A CA 1
ATOM 1200 C C . LEU A 1 174 ? -12.070 -4.882 -23.798 1.00 90.50 174 LEU A C 1
ATOM 1202 O O . LEU A 1 174 ? -11.836 -5.998 -23.337 1.00 90.50 174 LEU A O 1
ATOM 1206 N N . MET A 1 175 ? -12.850 -3.995 -23.186 1.00 91.19 175 MET A N 1
ATOM 1207 C CA . MET A 1 175 ? -13.569 -4.263 -21.937 1.00 91.19 175 MET A CA 1
ATOM 1208 C C . MET A 1 175 ? -15.073 -4.172 -22.180 1.00 91.19 175 MET A C 1
ATOM 1210 O O . MET A 1 175 ? -15.544 -3.192 -22.754 1.00 91.19 175 MET A O 1
ATOM 1214 N N . CYS A 1 176 ? -15.822 -5.195 -21.773 1.00 91.69 176 CYS A N 1
ATOM 1215 C CA . CYS A 1 176 ? -17.274 -5.201 -21.906 1.00 91.69 176 CYS A CA 1
ATOM 1216 C C . CYS A 1 176 ? -17.925 -4.286 -20.862 1.00 91.69 176 CYS A C 1
ATOM 1218 O O . CYS A 1 176 ? -17.765 -4.502 -19.655 1.00 91.69 176 CYS A O 1
ATOM 1220 N N . ASP A 1 177 ? -18.655 -3.278 -21.329 1.00 91.88 177 ASP A N 1
ATOM 1221 C CA . ASP A 1 177 ? -19.371 -2.318 -20.492 1.00 91.88 177 ASP A CA 1
ATOM 1222 C C . ASP A 1 177 ? -20.741 -2.860 -20.015 1.00 91.88 177 ASP A C 1
ATOM 1224 O O . ASP A 1 177 ? -21.198 -3.909 -20.479 1.00 91.88 177 ASP A O 1
ATOM 1228 N N . PRO A 1 178 ? -21.446 -2.155 -19.106 1.00 93.81 178 PRO A N 1
ATOM 1229 C CA . PRO A 1 178 ? -22.805 -2.521 -18.688 1.00 93.81 178 PRO A CA 1
ATOM 1230 C C . PRO A 1 178 ? -23.854 -2.525 -19.813 1.00 93.81 178 PRO A C 1
ATOM 1232 O O . PRO A 1 178 ? -24.944 -3.064 -19.629 1.00 93.81 178 PRO A O 1
ATOM 1235 N N . SER A 1 179 ? -23.542 -1.941 -20.974 1.00 93.06 179 SER A N 1
ATOM 1236 C CA . SER A 1 179 ? -24.385 -1.956 -22.175 1.00 93.06 179 SER A CA 1
ATOM 1237 C C . SER A 1 179 ? -24.188 -3.228 -23.014 1.00 93.06 179 SER A C 1
ATOM 1239 O O . SER A 1 179 ? -24.753 -3.323 -24.108 1.00 93.06 179 SER A O 1
ATOM 1241 N N . ASN A 1 180 ? -23.392 -4.190 -22.527 1.00 91.38 180 ASN A N 1
ATOM 1242 C CA . ASN A 1 180 ? -22.961 -5.398 -23.234 1.00 91.38 180 ASN A CA 1
ATOM 1243 C C . ASN A 1 180 ? -22.238 -5.091 -24.554 1.00 91.38 180 ASN A C 1
ATOM 1245 O O . ASN A 1 180 ? -22.394 -5.819 -25.541 1.00 91.38 180 ASN A O 1
ATOM 1249 N N . LYS A 1 181 ? -21.458 -4.003 -24.581 1.00 91.12 181 LYS A N 1
ATOM 1250 C CA . LYS A 1 181 ? -20.616 -3.615 -25.715 1.00 91.12 181 LYS A CA 1
ATOM 1251 C C . LYS A 1 181 ? -19.157 -3.550 -25.297 1.00 91.12 181 LYS A C 1
ATOM 1253 O O . LYS A 1 181 ? -18.817 -3.073 -24.216 1.00 91.12 181 LYS A O 1
ATOM 1258 N N . PHE A 1 182 ? -18.270 -3.992 -26.181 1.00 90.75 182 PHE A N 1
ATOM 1259 C CA . PHE A 1 182 ? -16.844 -3.796 -25.970 1.00 90.75 182 PHE A CA 1
ATOM 1260 C C . PHE A 1 182 ? -16.463 -2.332 -26.190 1.00 90.75 182 PHE A C 1
ATOM 1262 O O . PHE A 1 182 ? -16.708 -1.757 -27.251 1.00 90.75 182 PHE A O 1
ATOM 1269 N N . VAL A 1 183 ? -15.800 -1.754 -25.194 1.00 91.69 183 VAL A N 1
ATOM 1270 C CA . VAL A 1 183 ? -15.127 -0.460 -25.284 1.00 91.69 183 VAL A CA 1
ATOM 1271 C C . VAL A 1 183 ? -13.638 -0.713 -25.486 1.00 91.69 183 VAL A C 1
ATOM 1273 O O . VAL A 1 183 ? -13.032 -1.504 -24.764 1.00 91.69 183 VAL A O 1
ATOM 1276 N N . SER A 1 184 ? -13.049 -0.053 -26.483 1.00 92.00 184 SER A N 1
ATOM 1277 C CA . SER A 1 184 ? -11.627 -0.185 -26.804 1.00 92.00 184 SER A CA 1
ATOM 1278 C C . SER A 1 184 ? -10.791 0.827 -26.029 1.00 92.00 184 SER A C 1
ATOM 1280 O O . SER A 1 184 ? -10.973 2.033 -26.177 1.00 92.00 184 SER A O 1
ATOM 1282 N N . ILE A 1 185 ? -9.827 0.327 -25.263 1.00 91.94 185 ILE A N 1
ATOM 1283 C CA . ILE A 1 185 ? -8.845 1.108 -24.512 1.00 91.94 185 ILE A CA 1
ATOM 1284 C C . ILE A 1 185 ? -7.487 0.923 -25.204 1.00 91.94 185 ILE A C 1
ATOM 1286 O O . ILE A 1 185 ? -6.988 -0.204 -25.234 1.00 91.94 185 ILE A O 1
ATOM 1290 N N . PRO A 1 186 ? -6.887 1.966 -25.803 1.00 90.75 186 PRO A N 1
ATOM 1291 C CA . PRO A 1 186 ? -5.605 1.828 -26.492 1.00 90.75 186 PRO A CA 1
ATOM 1292 C C . PRO A 1 186 ? -4.499 1.418 -25.512 1.00 90.75 186 PRO A C 1
ATOM 1294 O O . PRO A 1 186 ? -4.450 1.910 -24.384 1.00 90.75 186 PRO A O 1
ATOM 1297 N N . THR A 1 187 ? -3.604 0.527 -25.941 1.00 87.00 187 THR A N 1
ATOM 1298 C CA . THR A 1 187 ? -2.384 0.233 -25.182 1.00 87.00 187 THR A CA 1
ATOM 1299 C C . THR A 1 187 ? -1.359 1.350 -25.389 1.00 87.00 187 THR A C 1
ATOM 1301 O O . THR A 1 187 ? -1.378 2.062 -26.397 1.00 87.00 187 THR A O 1
ATOM 1304 N N . ALA A 1 188 ? -0.460 1.537 -24.422 1.00 83.44 188 ALA A N 1
ATOM 1305 C CA . ALA A 1 188 ? 0.629 2.495 -24.565 1.00 83.44 188 ALA A CA 1
ATOM 1306 C C . ALA A 1 188 ? 1.567 2.082 -25.715 1.00 83.44 188 ALA A C 1
ATOM 1308 O O . ALA A 1 188 ? 1.704 0.896 -26.031 1.00 83.44 188 ALA A O 1
ATOM 1309 N N . GLY A 1 189 ? 2.245 3.057 -26.327 1.00 88.38 189 GLY A N 1
ATOM 1310 C CA . GLY A 1 189 ? 3.258 2.783 -27.346 1.00 88.38 189 GLY A CA 1
ATOM 1311 C C . GLY A 1 189 ? 4.312 1.798 -26.829 1.00 88.38 189 GLY A C 1
ATOM 1312 O O . GLY A 1 189 ? 4.777 1.927 -25.701 1.00 88.38 189 GLY A O 1
ATOM 1313 N N . GLY A 1 190 ? 4.653 0.794 -27.640 1.00 83.12 190 GLY A N 1
ATOM 1314 C CA . GLY A 1 190 ? 5.584 -0.262 -27.234 1.00 83.12 190 GLY A CA 1
ATOM 1315 C C . GLY A 1 190 ? 4.993 -1.291 -26.268 1.00 83.12 190 GLY A C 1
ATOM 1316 O O . GLY A 1 190 ? 5.755 -2.036 -25.672 1.00 83.12 190 GLY A O 1
ATOM 1317 N N . THR A 1 191 ? 3.668 -1.366 -26.104 1.00 82.44 191 THR A N 1
ATOM 1318 C CA . THR A 1 191 ? 3.016 -2.442 -25.341 1.00 82.44 191 THR A CA 1
ATOM 1319 C C . THR A 1 191 ? 1.989 -3.200 -26.180 1.00 82.44 191 THR A C 1
ATOM 1321 O O . THR A 1 191 ? 1.295 -2.619 -27.021 1.00 82.44 191 THR A O 1
ATOM 1324 N N . LYS A 1 192 ? 1.892 -4.512 -25.956 1.00 85.69 192 LYS A N 1
ATOM 1325 C CA . LYS A 1 192 ? 0.967 -5.425 -26.626 1.00 85.69 192 LYS A CA 1
ATOM 1326 C C . LYS A 1 192 ? 0.083 -6.131 -25.617 1.00 85.69 192 LYS A C 1
ATOM 1328 O O . LYS A 1 192 ? 0.564 -6.759 -24.677 1.00 85.69 192 LYS A O 1
ATOM 1333 N N . CYS A 1 193 ? -1.211 -6.070 -25.878 1.00 84.69 193 CYS A N 1
ATOM 1334 C CA . CYS A 1 193 ? -2.186 -6.962 -25.289 1.00 84.69 193 CYS A CA 1
ATOM 1335 C C . CYS A 1 193 ? -1.940 -8.378 -25.822 1.00 84.69 193 CYS A C 1
ATOM 1337 O O . CYS A 1 193 ? -2.015 -8.606 -27.034 1.00 84.69 193 CYS A O 1
ATOM 1339 N N . VAL A 1 194 ? -1.653 -9.318 -24.924 1.00 85.81 194 VAL A N 1
ATOM 1340 C CA . VAL A 1 194 ? -1.499 -10.740 -25.236 1.00 85.81 194 VAL A CA 1
ATOM 1341 C C . VAL A 1 194 ? -2.583 -11.530 -24.497 1.00 85.81 194 VAL A C 1
ATOM 1343 O O . VAL A 1 194 ? -2.721 -11.382 -23.278 1.00 85.81 194 VAL A O 1
ATOM 1346 N N . PRO A 1 195 ? -3.362 -12.368 -25.201 1.00 76.44 195 PRO A N 1
ATOM 1347 C CA . PRO A 1 195 ? -4.324 -13.253 -24.557 1.00 76.44 195 PRO A CA 1
ATOM 1348 C C . PRO A 1 195 ? -3.605 -14.247 -23.625 1.00 76.44 195 PRO A C 1
ATOM 1350 O O . PRO A 1 195 ? -2.637 -14.884 -24.037 1.00 76.44 195 PRO A O 1
ATOM 1353 N N . ASN A 1 196 ? -4.075 -14.413 -22.384 1.00 74.38 196 ASN A N 1
ATOM 1354 C CA . ASN A 1 196 ? -3.524 -15.369 -21.414 1.00 74.38 196 ASN A CA 1
ATOM 1355 C C . ASN A 1 196 ? -4.649 -16.158 -20.716 1.00 74.38 196 ASN A C 1
ATOM 1357 O O . ASN A 1 196 ? -5.039 -15.875 -19.583 1.00 74.38 196 ASN A O 1
ATOM 1361 N N . GLY A 1 197 ? -5.237 -17.130 -21.420 1.00 68.12 197 GLY A N 1
ATOM 1362 C CA . GLY A 1 197 ? -6.407 -17.865 -20.924 1.00 68.12 197 GLY A CA 1
ATOM 1363 C C . GLY A 1 197 ? -7.606 -16.945 -20.638 1.00 68.12 197 GLY A C 1
ATOM 1364 O O . GLY A 1 197 ? -8.166 -16.343 -21.549 1.00 68.12 197 GLY A O 1
ATOM 1365 N N . ASN A 1 198 ? -7.996 -16.813 -19.368 1.00 62.75 198 ASN A N 1
ATOM 1366 C CA . ASN A 1 198 ? -9.097 -15.929 -18.953 1.00 62.75 198 ASN A CA 1
ATOM 1367 C C . ASN A 1 198 ? -8.634 -14.510 -18.580 1.00 62.75 198 ASN A C 1
ATOM 1369 O O . ASN A 1 198 ? -9.439 -13.708 -18.110 1.00 62.75 198 ASN A O 1
ATOM 1373 N N . SER A 1 199 ? -7.348 -14.198 -18.748 1.00 66.44 199 SER A N 1
ATOM 1374 C CA . SER A 1 199 ? -6.786 -12.879 -18.473 1.00 66.44 199 SER A CA 1
ATOM 1375 C C . SER A 1 199 ? -6.134 -12.273 -19.714 1.00 66.44 199 SER A C 1
ATOM 1377 O O . SER A 1 199 ? -5.910 -12.926 -20.737 1.00 66.44 199 SER A O 1
ATOM 1379 N N . VAL A 1 200 ? -5.855 -10.978 -19.614 1.00 75.12 200 VAL A N 1
ATOM 1380 C CA . VAL A 1 200 ? -5.085 -10.212 -20.586 1.00 75.12 200 VAL A CA 1
ATOM 1381 C C . VAL A 1 200 ? -3.756 -9.855 -19.932 1.00 75.12 200 VAL A C 1
ATOM 1383 O O . VAL A 1 200 ? -3.743 -9.328 -18.821 1.00 75.12 200 VAL A O 1
ATOM 1386 N N . ALA A 1 201 ? -2.646 -10.130 -20.613 1.00 79.75 201 ALA A N 1
ATOM 1387 C CA . ALA A 1 201 ? -1.331 -9.626 -20.233 1.00 79.75 201 ALA A CA 1
ATOM 1388 C C . ALA A 1 201 ? -0.977 -8.402 -21.089 1.00 79.75 201 ALA A C 1
ATOM 1390 O O . ALA A 1 201 ? -1.294 -8.369 -22.280 1.00 79.75 201 ALA A O 1
ATOM 1391 N N . ILE A 1 202 ? -0.309 -7.409 -20.498 1.00 78.19 202 ILE A N 1
ATOM 1392 C CA . ILE A 1 202 ? 0.314 -6.307 -21.237 1.00 78.19 202 ILE A CA 1
ATOM 1393 C C . ILE A 1 202 ? 1.819 -6.554 -21.232 1.00 78.19 202 ILE A C 1
ATOM 1395 O O . ILE A 1 202 ? 2.458 -6.453 -20.188 1.00 78.19 202 ILE A O 1
ATOM 1399 N N . ASN A 1 203 ? 2.374 -6.874 -22.396 1.00 78.12 203 ASN A N 1
ATOM 1400 C CA . ASN A 1 203 ? 3.807 -7.093 -22.564 1.00 78.12 203 ASN A CA 1
ATOM 1401 C C . ASN A 1 203 ? 4.434 -5.890 -23.262 1.00 78.12 203 ASN A C 1
ATOM 1403 O O . ASN A 1 203 ? 3.831 -5.345 -24.185 1.00 78.12 203 ASN A O 1
ATOM 1407 N N . SER A 1 204 ? 5.648 -5.504 -22.877 1.00 69.12 204 SER A N 1
ATOM 1408 C CA . SER A 1 204 ? 6.453 -4.607 -23.707 1.00 69.12 204 SER A CA 1
ATOM 1409 C C . SER A 1 204 ? 6.796 -5.323 -25.019 1.00 69.12 204 SER A C 1
ATOM 1411 O O . SER A 1 204 ? 7.212 -6.482 -24.995 1.00 69.12 204 SER A O 1
ATOM 1413 N N . ALA A 1 205 ? 6.517 -4.662 -26.140 1.00 59.59 205 ALA A N 1
ATOM 1414 C CA . ALA A 1 205 ? 6.725 -5.150 -27.500 1.00 59.59 205 ALA A CA 1
ATOM 1415 C C . ALA A 1 205 ? 8.201 -5.108 -27.902 1.00 59.59 205 ALA A C 1
ATOM 1417 O O . ALA A 1 205 ? 8.891 -4.153 -27.478 1.00 59.59 205 ALA A O 1
#